Protein AF-A0A2N1RPB7-F1 (afdb_monomer)

Solvent-accessible surface area (backbone atoms only — not comparable to full-atom values): 13454 Å² total; per-residue (Å²): 138,87,81,82,79,82,77,56,62,72,59,54,53,51,52,51,53,54,55,59,60,62,74,71,76,71,83,76,78,75,77,70,66,69,49,63,31,27,25,62,42,71,45,73,45,43,32,39,23,48,82,96,51,74,71,38,74,64,52,70,67,38,73,59,51,62,61,25,34,40,39,26,34,74,86,9,32,40,33,38,35,34,62,90,47,34,38,39,35,37,34,41,53,13,34,35,39,30,62,26,68,31,42,62,50,53,25,33,36,36,45,79,30,29,34,38,38,36,45,35,43,77,52,57,92,82,31,39,42,36,45,32,42,91,52,30,36,41,36,36,64,34,21,31,37,38,41,36,31,56,97,76,33,36,38,42,35,24,76,33,51,47,34,42,36,29,33,60,86,81,62,52,72,44,81,38,44,52,59,24,22,38,39,35,59,100,54,82,45,77,46,68,54,45,63,65,57,51,50,53,48,48,47,57,72,49,49,80,86,62,79,69,58,91,75,55,50,71,67,56,39,53,61,71,39,50,66,31,53,55,49,44,53,57,44,50,56,50,46,56,63,52,72,77,51,53,78,72,69,59,70,112

Nearest PDB structures (foldseek):
  6ovm-assembly1_R  TM=8.908E-01  e=4.625E-07  Pseudomonas capeferrum
  4m0n-assembly1_A  TM=8.481E-01  e=3.921E-07  Parabacteroides distasonis ATCC 8503
  4m0h-assembly2_B  TM=6.251E-01  e=8.950E-07  Parabacteroides distasonis ATCC 8503
  5ix9-assembly1_A  TM=8.708E-01  e=3.250E-03  Marinomonas primoryensis
  4bxq-assembly1_A  TM=1.617E-01  e=1.049E+00  Danio rerio

Sequence (252 aa):
MRLKMKFNMKKVYAVMMLMMLVSVLSVSCGKGKSASAFISFYSGTATIQTANAQPRPVAVQDMVKDGDVIETGDKSSVIVQVGDELLVRFEANTKVVVTSITDIAKREINLEKGKVLSSVAKLKKGSEYSVKTPTAVASVRGTEFLTDFDNGKTIVAVGKGSVSVVKTETKEEKLVDLGNSVVVTEKIEMRGINQVETLELKKLEKTPVIKDLEKMTPEDLKKNYEETIKTDEEINDEIEKLSGMTYEEMKA

Structure (mmCIF, N/CA/C/O backbone):
data_AF-A0A2N1RPB7-F1
#
_entry.id   AF-A0A2N1RPB7-F1
#
loop_
_atom_site.group_PDB
_atom_site.id
_atom_site.type_symbol
_atom_site.label_atom_id
_atom_site.label_alt_id
_atom_site.label_comp_id
_atom_site.label_asym_id
_atom_site.label_entity_id
_atom_site.label_seq_id
_atom_site.pdbx_PDB_ins_code
_atom_site.Cartn_x
_atom_site.Cartn_y
_atom_site.Cartn_z
_atom_site.occupancy
_atom_site.B_iso_or_equiv
_atom_site.auth_seq_id
_atom_site.auth_comp_id
_atom_site.auth_asym_id
_atom_site.auth_atom_id
_atom_site.pdbx_PDB_model_num
ATOM 1 N N . MET A 1 1 ? -38.312 -43.053 -57.680 1.00 47.94 1 MET A N 1
ATOM 2 C CA . MET A 1 1 ? -37.068 -42.738 -58.418 1.00 47.94 1 MET A CA 1
ATOM 3 C C . MET A 1 1 ? -35.937 -42.567 -57.399 1.00 47.94 1 MET A C 1
ATOM 5 O O . MET A 1 1 ? -35.894 -41.556 -56.717 1.00 47.94 1 MET A O 1
ATOM 9 N N . ARG A 1 2 ? -35.118 -43.608 -57.163 1.00 40.75 2 ARG A N 1
ATOM 10 C CA . ARG A 1 2 ? -34.043 -43.594 -56.144 1.00 40.75 2 ARG A CA 1
ATOM 11 C C . ARG A 1 2 ? -32.801 -42.897 -56.716 1.00 40.75 2 ARG A C 1
ATOM 13 O O . ARG A 1 2 ? -32.176 -43.432 -57.628 1.00 40.75 2 ARG A O 1
ATOM 20 N N . LEU A 1 3 ? -32.453 -41.721 -56.193 1.00 43.31 3 LEU A N 1
ATOM 21 C CA . LEU A 1 3 ? -31.282 -40.947 -56.614 1.00 43.31 3 LEU A CA 1
ATOM 22 C C . LEU A 1 3 ? -30.008 -41.569 -56.006 1.00 43.31 3 LEU A C 1
ATOM 24 O O . LEU A 1 3 ? -29.777 -41.483 -54.802 1.00 43.31 3 LEU A O 1
ATOM 28 N N . LYS A 1 4 ? -29.185 -42.242 -56.821 1.00 47.41 4 LYS A N 1
ATOM 29 C CA . LYS A 1 4 ? -27.866 -42.744 -56.395 1.00 47.41 4 LYS A CA 1
ATOM 30 C C . LYS A 1 4 ? -26.870 -41.583 -56.360 1.00 47.41 4 LYS A C 1
ATOM 32 O O . LYS A 1 4 ? -26.295 -41.222 -57.384 1.00 47.41 4 LYS A O 1
ATOM 37 N N . MET A 1 5 ? -26.648 -41.020 -55.179 1.00 55.84 5 MET A N 1
ATOM 38 C CA . MET A 1 5 ? -25.613 -40.015 -54.946 1.00 55.84 5 MET A CA 1
ATOM 39 C C . MET A 1 5 ? -24.241 -40.707 -54.892 1.00 55.84 5 MET A C 1
ATOM 41 O O . MET A 1 5 ? -23.913 -41.397 -53.929 1.00 55.84 5 MET A O 1
ATOM 45 N N . LYS A 1 6 ? -23.446 -40.590 -55.964 1.00 55.81 6 LYS A N 1
ATOM 46 C CA . LYS A 1 6 ? -22.069 -41.111 -56.014 1.00 55.81 6 LYS A CA 1
ATOM 47 C C . LYS A 1 6 ? -21.152 -40.189 -55.204 1.00 55.81 6 LYS A C 1
ATOM 49 O O . LYS A 1 6 ? -20.623 -39.215 -55.734 1.00 55.81 6 LYS A O 1
ATOM 54 N N . PHE A 1 7 ? -20.963 -40.493 -53.923 1.00 56.88 7 PHE A N 1
ATOM 55 C CA . PHE A 1 7 ? -19.966 -39.812 -53.101 1.00 56.88 7 PHE A CA 1
ATOM 56 C C . PHE A 1 7 ? -18.559 -40.225 -53.529 1.00 56.88 7 PHE A C 1
ATOM 58 O O . PHE A 1 7 ? -18.163 -41.384 -53.429 1.00 56.88 7 PHE A O 1
ATOM 65 N N . ASN A 1 8 ? -17.789 -39.259 -54.022 1.00 72.38 8 ASN A N 1
ATOM 66 C CA . ASN A 1 8 ? -16.389 -39.466 -54.348 1.00 72.38 8 ASN A CA 1
ATOM 67 C C . ASN A 1 8 ? -15.574 -39.346 -53.052 1.00 72.38 8 ASN A C 1
ATOM 69 O O . ASN A 1 8 ? -15.295 -38.234 -52.605 1.00 72.38 8 ASN A O 1
ATOM 73 N N . MET A 1 9 ? -15.231 -40.485 -52.439 1.00 71.06 9 MET A N 1
ATOM 74 C CA . MET A 1 9 ? -14.530 -40.573 -51.146 1.00 71.06 9 MET A CA 1
ATOM 75 C C . MET A 1 9 ? -13.317 -39.638 -51.051 1.00 71.06 9 MET A C 1
ATOM 77 O O . MET A 1 9 ? -13.127 -39.001 -50.024 1.00 71.06 9 MET A O 1
ATOM 81 N N . LYS A 1 10 ? -12.553 -39.454 -52.137 1.00 68.94 10 LYS A N 1
ATOM 82 C CA . LYS A 1 10 ? -11.398 -38.538 -52.163 1.00 68.94 10 LYS A CA 1
ATOM 83 C C . LYS A 1 10 ? -11.780 -37.076 -51.888 1.00 68.94 10 LYS A C 1
ATOM 85 O O . LYS A 1 10 ? -11.030 -36.366 -51.230 1.00 68.94 10 LYS A O 1
ATOM 90 N N . LYS A 1 11 ? -12.959 -36.636 -52.345 1.00 67.31 11 LYS A N 1
ATOM 91 C CA . LYS A 1 11 ? -13.491 -35.291 -52.071 1.00 67.31 11 LYS A CA 1
ATOM 92 C C . LYS A 1 11 ? -14.027 -35.169 -50.642 1.00 67.31 11 LYS A C 1
ATOM 94 O O . LYS A 1 11 ? -13.895 -34.110 -50.050 1.00 67.31 11 LYS A O 1
ATOM 99 N N . VAL A 1 12 ? -14.571 -36.249 -50.076 1.00 73.06 12 VAL A N 1
ATOM 100 C CA . VAL A 1 12 ? -15.032 -36.279 -48.675 1.00 73.06 12 VAL A CA 1
ATOM 101 C C . VAL A 1 12 ? -13.847 -36.175 -47.712 1.00 73.06 12 VAL A C 1
ATOM 103 O O . VAL A 1 12 ? -13.885 -35.357 -46.799 1.00 73.06 12 VAL A O 1
ATOM 106 N N . TYR A 1 13 ? -12.761 -36.912 -47.970 1.00 72.75 13 TYR A N 1
ATOM 107 C CA . TYR A 1 13 ? -11.529 -36.811 -47.180 1.00 72.75 13 TYR A CA 1
ATOM 108 C C . TYR A 1 13 ? -10.850 -35.444 -47.319 1.00 72.75 13 TYR A C 1
ATOM 110 O O . TYR A 1 13 ? -10.372 -34.909 -46.324 1.00 72.75 13 TYR A O 1
ATOM 118 N N . ALA A 1 14 ? -10.863 -34.840 -48.512 1.00 73.88 14 ALA A N 1
ATOM 119 C CA . ALA A 1 14 ? -10.333 -33.491 -48.712 1.00 73.88 14 ALA A CA 1
ATOM 120 C C . ALA A 1 14 ? -11.135 -32.425 -47.938 1.00 73.88 14 ALA A C 1
ATOM 122 O O . ALA A 1 14 ? -10.544 -31.535 -47.334 1.00 73.88 14 ALA A O 1
ATOM 123 N N . VAL A 1 15 ? -12.469 -32.537 -47.902 1.00 72.06 15 VAL A N 1
ATOM 124 C CA . VAL A 1 15 ? -13.337 -31.619 -47.142 1.00 72.06 15 VAL A CA 1
ATOM 125 C C . VAL A 1 15 ? -13.195 -31.833 -45.630 1.00 72.06 15 VAL A C 1
ATOM 127 O O . VAL A 1 15 ? -13.137 -30.855 -44.888 1.00 72.06 15 VAL A O 1
ATOM 130 N N . MET A 1 16 ? -13.060 -33.081 -45.164 1.00 68.19 16 MET A N 1
ATOM 131 C CA . MET A 1 16 ? -12.798 -33.376 -43.748 1.00 68.19 16 MET A CA 1
ATOM 132 C C . MET A 1 16 ? -11.414 -32.894 -43.288 1.00 68.19 16 MET A C 1
ATOM 134 O O . MET A 1 16 ? -11.322 -32.300 -42.218 1.00 68.19 16 MET A O 1
ATOM 138 N N . MET A 1 17 ? -10.354 -33.062 -44.093 1.00 66.12 17 MET A N 1
ATOM 139 C CA . MET A 1 17 ? -9.027 -32.504 -43.777 1.00 66.12 17 MET A CA 1
ATOM 140 C C . MET A 1 17 ? -9.043 -30.973 -43.725 1.00 66.12 17 MET A C 1
ATOM 142 O O . MET A 1 17 ? -8.405 -30.386 -42.853 1.00 66.12 17 MET A O 1
ATOM 146 N N . LEU A 1 18 ? -9.791 -30.322 -44.622 1.00 65.06 18 LEU A N 1
ATOM 147 C CA . LEU A 1 18 ? -9.897 -28.865 -44.650 1.00 65.06 18 LEU A CA 1
ATOM 148 C C . LEU A 1 18 ? -10.672 -28.321 -43.435 1.00 65.06 18 LEU A C 1
ATOM 150 O O . LEU A 1 18 ? -10.269 -27.311 -42.870 1.00 65.06 18 LEU A O 1
ATOM 154 N N . MET A 1 19 ? -11.726 -29.008 -42.977 1.00 62.25 19 MET A N 1
ATOM 155 C CA . MET A 1 19 ? -12.436 -28.648 -41.738 1.00 62.25 19 MET A CA 1
ATOM 156 C C . MET A 1 19 ? -11.587 -28.871 -40.478 1.00 62.25 19 MET A C 1
ATOM 158 O O . MET A 1 19 ? -11.658 -28.065 -39.554 1.00 62.25 19 MET A O 1
ATOM 162 N N . MET A 1 20 ? -10.753 -29.915 -40.450 1.00 60.44 20 MET A N 1
ATOM 163 C CA . MET A 1 20 ? -9.888 -30.225 -39.305 1.00 60.44 20 MET A CA 1
ATOM 164 C C . MET A 1 20 ? -8.703 -29.251 -39.176 1.00 60.44 20 MET A C 1
ATOM 166 O O . MET A 1 20 ? -8.261 -28.977 -38.063 1.00 60.44 20 MET A O 1
ATOM 170 N N . LEU A 1 21 ? -8.228 -28.668 -40.286 1.00 57.09 21 LEU A N 1
ATOM 171 C CA . LEU A 1 21 ? -7.214 -27.602 -40.263 1.00 57.09 21 LEU A CA 1
ATOM 172 C C . LEU A 1 21 ? -7.761 -26.258 -39.749 1.00 57.09 21 LEU A C 1
ATOM 174 O O . LEU A 1 21 ? -7.017 -25.486 -39.148 1.00 57.09 21 LEU A O 1
ATOM 178 N N . VAL A 1 22 ? -9.051 -25.974 -39.953 1.00 56.47 22 VAL A N 1
ATOM 179 C CA . VAL A 1 22 ? -9.672 -24.697 -39.551 1.00 56.47 22 VAL A CA 1
ATOM 180 C C . VAL A 1 22 ? -9.954 -24.644 -38.042 1.00 56.47 22 VAL A C 1
ATOM 182 O O . VAL A 1 22 ? -9.902 -23.570 -37.447 1.00 56.47 22 VAL A O 1
ATOM 185 N N . SER A 1 23 ? -10.154 -25.789 -37.381 1.00 52.34 23 SER A N 1
ATOM 186 C CA . SER A 1 23 ? -10.398 -25.859 -35.930 1.00 52.34 23 SER A CA 1
ATOM 187 C C . SER A 1 23 ? -9.164 -25.635 -35.039 1.00 52.34 23 SER A C 1
ATOM 189 O O . SER A 1 23 ? -9.316 -25.511 -33.827 1.00 52.34 23 SER A O 1
ATOM 191 N N . VAL A 1 24 ? -7.949 -25.561 -35.599 1.00 56.75 24 VAL A N 1
ATOM 192 C CA . VAL A 1 24 ? -6.697 -25.412 -34.818 1.00 56.75 24 VAL A CA 1
ATOM 193 C C . VAL A 1 24 ? -6.280 -23.936 -34.645 1.00 56.75 24 VAL A C 1
ATOM 195 O O . VAL A 1 24 ? -5.340 -23.630 -33.920 1.00 56.75 24 VAL A O 1
ATOM 198 N N . LEU A 1 25 ? -6.994 -22.985 -35.258 1.00 53.06 25 LEU A N 1
ATOM 199 C CA . LEU A 1 25 ? -6.560 -21.584 -35.374 1.00 53.06 25 LEU A CA 1
ATOM 200 C C . LEU A 1 25 ? -7.220 -20.589 -34.403 1.00 53.06 25 LEU A C 1
ATOM 202 O O . LEU A 1 25 ? -7.193 -19.386 -34.654 1.00 53.06 25 LEU A O 1
ATOM 206 N N . SER A 1 26 ? -7.820 -21.017 -33.288 1.00 50.72 26 SER A N 1
ATOM 207 C CA . SER A 1 26 ? -8.491 -20.054 -32.388 1.00 50.72 26 SER A CA 1
ATOM 208 C C . SER A 1 26 ? -8.309 -20.295 -30.894 1.00 50.72 26 SER A C 1
ATOM 210 O O . SER A 1 26 ? -9.171 -19.927 -30.103 1.00 50.72 26 SER A O 1
ATOM 212 N N . VAL A 1 27 ? -7.142 -20.789 -30.471 1.00 53.91 27 VAL A N 1
ATOM 213 C CA . VAL A 1 27 ? -6.665 -20.475 -29.114 1.00 53.91 27 VAL A CA 1
ATOM 214 C C . VAL A 1 27 ? -5.956 -19.126 -29.184 1.00 53.91 27 VAL A C 1
ATOM 216 O O . VAL A 1 27 ? -4.731 -19.027 -29.208 1.00 53.91 27 VAL A O 1
ATOM 219 N N . SER A 1 28 ? -6.753 -18.059 -29.271 1.00 44.03 28 SER A N 1
ATOM 220 C CA . SER A 1 28 ? -6.269 -16.707 -29.009 1.00 44.03 28 SER A CA 1
ATOM 221 C C . SER A 1 28 ? -6.007 -16.602 -27.510 1.00 44.03 28 SER A C 1
ATOM 223 O O . SER A 1 28 ? -6.853 -16.143 -26.746 1.00 44.03 28 SER A O 1
ATOM 225 N N . CYS A 1 29 ? -4.835 -17.073 -27.084 1.00 44.69 29 CYS A N 1
ATOM 226 C CA . CYS A 1 29 ? -4.279 -16.760 -25.778 1.00 44.69 29 CYS A CA 1
ATOM 227 C C . CYS A 1 29 ? -4.009 -15.252 -25.769 1.00 44.69 29 CYS A C 1
ATOM 229 O O . CYS A 1 29 ? -2.980 -14.781 -26.261 1.00 44.69 29 CYS A O 1
ATOM 231 N N . GLY A 1 30 ? -5.000 -14.479 -25.322 1.00 45.72 30 GLY A N 1
ATOM 232 C CA . GLY A 1 30 ? -4.863 -13.047 -25.130 1.00 45.72 30 GLY A CA 1
ATOM 233 C C . GLY A 1 30 ? -3.784 -12.817 -24.086 1.00 45.72 30 GLY A C 1
ATOM 234 O O . GLY A 1 30 ? -4.040 -12.958 -22.897 1.00 45.72 30 GLY A O 1
ATOM 235 N N . LYS A 1 31 ? -2.567 -12.493 -24.532 1.00 48.47 31 LYS A N 1
ATOM 236 C CA . LYS A 1 31 ? -1.525 -11.969 -23.653 1.00 48.47 31 LYS A CA 1
ATOM 237 C C . LYS A 1 31 ? -2.065 -10.666 -23.071 1.00 48.47 31 LYS A C 1
ATOM 239 O O . LYS A 1 31 ? -2.105 -9.652 -23.771 1.00 48.47 31 LYS A O 1
ATOM 244 N N . GLY A 1 32 ? -2.543 -10.715 -21.828 1.00 54.50 32 GLY A N 1
ATOM 245 C CA . GLY A 1 32 ? -2.818 -9.516 -21.048 1.00 54.50 32 GLY A CA 1
ATOM 246 C C . GLY A 1 32 ? -1.583 -8.624 -21.105 1.00 54.50 32 GLY A C 1
ATOM 247 O O . GLY A 1 32 ? -0.454 -9.112 -21.038 1.00 54.50 32 GLY A O 1
ATOM 248 N N . LYS A 1 33 ? -1.775 -7.326 -21.339 1.00 60.59 33 LYS A N 1
ATOM 249 C CA . LYS A 1 33 ? -0.657 -6.385 -21.277 1.00 60.59 33 LYS A CA 1
ATOM 250 C C . LYS A 1 33 ? -0.158 -6.389 -19.833 1.00 60.59 33 LYS A C 1
ATOM 252 O O . LYS A 1 33 ? -0.939 -6.072 -18.943 1.00 60.59 33 LYS A O 1
ATOM 257 N N . SER A 1 34 ? 1.099 -6.763 -19.620 1.00 71.94 34 SER A N 1
ATOM 258 C CA . SER A 1 34 ? 1.735 -6.720 -18.304 1.00 71.94 34 SER A CA 1
ATOM 259 C C . SER A 1 34 ? 2.395 -5.363 -18.087 1.00 71.94 34 SER A C 1
ATOM 261 O O . SER A 1 34 ? 3.030 -4.830 -18.999 1.00 71.94 34 SER A O 1
ATOM 263 N N . ALA A 1 35 ? 2.239 -4.807 -16.891 1.00 84.19 35 ALA A N 1
ATOM 264 C CA . ALA A 1 35 ? 2.999 -3.654 -16.427 1.00 84.19 35 ALA A CA 1
ATOM 265 C C . ALA A 1 35 ? 4.206 -4.111 -15.597 1.00 84.19 35 ALA A C 1
ATOM 267 O O . ALA A 1 35 ? 4.168 -5.172 -14.976 1.00 84.19 35 ALA A O 1
ATOM 268 N N . SER A 1 36 ? 5.259 -3.297 -15.570 1.00 90.50 36 SER A N 1
ATOM 269 C CA . SER A 1 36 ? 6.403 -3.503 -14.678 1.00 90.50 36 SER A CA 1
ATOM 270 C C . SER A 1 36 ? 6.160 -2.793 -13.349 1.00 90.50 36 SER A C 1
ATOM 272 O O . SER A 1 36 ? 5.686 -1.655 -13.346 1.00 90.50 36 SER A O 1
ATOM 274 N N . ALA A 1 37 ? 6.501 -3.454 -12.244 1.00 95.56 37 ALA A N 1
ATOM 275 C CA . ALA A 1 37 ? 6.442 -2.906 -10.896 1.00 95.56 37 ALA A CA 1
ATOM 276 C C . ALA A 1 37 ? 7.850 -2.875 -10.291 1.00 95.56 37 ALA A C 1
ATOM 278 O O . ALA A 1 37 ? 8.570 -3.874 -10.364 1.00 95.56 37 ALA A O 1
ATOM 279 N N . PHE A 1 38 ? 8.237 -1.748 -9.700 1.00 96.75 38 PHE A N 1
ATOM 280 C CA . PHE A 1 38 ? 9.557 -1.569 -9.100 1.00 96.75 38 PHE A CA 1
ATOM 281 C C . PHE A 1 38 ? 9.471 -0.860 -7.754 1.00 96.75 38 PHE A C 1
ATOM 283 O O . PHE A 1 38 ? 8.614 0.003 -7.560 1.00 96.75 38 PHE A O 1
ATOM 290 N N . ILE A 1 39 ? 10.406 -1.170 -6.858 1.00 97.69 39 ILE A N 1
ATOM 291 C CA . ILE A 1 39 ? 10.672 -0.350 -5.676 1.00 97.69 39 ILE A CA 1
ATOM 292 C C . ILE A 1 39 ? 11.337 0.945 -6.148 1.00 97.69 39 ILE A C 1
ATOM 294 O O . ILE A 1 39 ? 12.496 0.946 -6.560 1.00 97.69 39 ILE A O 1
ATOM 298 N N . SER A 1 40 ? 10.603 2.052 -6.118 1.00 97.62 40 SER A N 1
ATOM 299 C CA . SER A 1 40 ? 11.109 3.362 -6.532 1.00 97.62 40 SER A CA 1
ATOM 300 C C . SER A 1 40 ? 11.913 4.046 -5.428 1.00 97.62 40 SER A C 1
ATOM 302 O O . SER A 1 40 ? 12.814 4.828 -5.725 1.00 97.62 40 SER A O 1
ATOM 304 N N . PHE A 1 41 ? 11.606 3.740 -4.166 1.00 97.88 41 PHE A N 1
ATOM 305 C CA . PHE A 1 41 ? 12.294 4.259 -2.988 1.00 97.88 41 PHE A CA 1
ATOM 306 C C . PHE A 1 41 ? 12.000 3.402 -1.754 1.00 97.88 41 PHE A C 1
ATOM 308 O O . PHE A 1 41 ? 10.968 2.736 -1.683 1.00 97.88 41 PHE A O 1
ATOM 315 N N . TYR A 1 42 ? 12.889 3.445 -0.764 1.00 97.81 42 TYR A N 1
ATOM 316 C CA . TYR A 1 42 ? 12.612 2.945 0.578 1.00 97.81 42 TYR A CA 1
ATOM 317 C C . TYR A 1 42 ? 13.412 3.733 1.623 1.00 97.81 42 TYR A C 1
ATOM 319 O O . TYR A 1 42 ? 14.455 4.315 1.318 1.00 97.81 42 TYR A O 1
ATOM 327 N N . SER A 1 43 ? 12.934 3.719 2.864 1.00 95.81 43 SER A N 1
ATOM 328 C CA . SER A 1 43 ? 13.611 4.270 4.036 1.00 95.81 43 SER A CA 1
ATOM 329 C C . SER A 1 43 ? 13.599 3.259 5.188 1.00 95.81 43 SER A C 1
ATOM 331 O O . SER A 1 43 ? 12.702 2.419 5.279 1.00 95.81 43 SER A O 1
ATOM 333 N N . GLY A 1 44 ? 14.606 3.320 6.061 1.00 96.50 44 GLY A N 1
ATOM 334 C CA . GLY A 1 44 ? 14.741 2.394 7.186 1.00 96.50 44 GLY A CA 1
ATOM 335 C C . GLY A 1 44 ? 15.102 0.966 6.758 1.00 96.50 44 GLY A C 1
ATOM 336 O O . GLY A 1 44 ? 15.952 0.758 5.889 1.00 96.50 44 GLY A O 1
ATOM 337 N N . THR A 1 45 ? 14.489 -0.025 7.404 1.00 98.06 45 THR A N 1
ATOM 338 C CA . THR A 1 45 ? 14.688 -1.450 7.127 1.00 98.06 45 THR A CA 1
ATOM 339 C C . THR A 1 45 ? 13.476 -2.040 6.416 1.00 98.06 45 THR A C 1
ATOM 341 O O . THR A 1 45 ? 12.332 -1.869 6.834 1.00 98.06 45 THR A O 1
ATOM 344 N N . ALA A 1 46 ? 13.730 -2.764 5.332 1.00 98.56 46 ALA A N 1
ATOM 345 C CA . ALA A 1 46 ? 12.708 -3.541 4.657 1.00 98.56 46 ALA A CA 1
ATOM 346 C C . ALA A 1 46 ? 13.328 -4.750 3.965 1.00 98.56 46 ALA A C 1
ATOM 348 O O . ALA A 1 46 ? 14.493 -4.724 3.554 1.00 98.56 46 ALA A O 1
ATOM 349 N N . THR A 1 47 ? 12.537 -5.806 3.831 1.00 98.69 47 THR A N 1
ATOM 350 C CA . THR A 1 47 ? 12.935 -7.032 3.148 1.00 98.69 47 THR A CA 1
ATOM 351 C C . THR A 1 47 ? 11.948 -7.393 2.056 1.00 98.69 47 THR A C 1
ATOM 353 O O . THR A 1 47 ? 10.762 -7.084 2.146 1.00 98.69 47 THR A O 1
ATOM 356 N N . ILE A 1 48 ? 12.462 -8.050 1.024 1.00 98.50 48 ILE A N 1
ATOM 357 C CA . ILE A 1 48 ? 11.686 -8.703 -0.017 1.00 98.50 48 ILE A CA 1
ATOM 358 C C . ILE A 1 48 ? 12.050 -10.184 -0.037 1.00 98.50 48 ILE A C 1
ATOM 360 O O . ILE A 1 48 ? 13.227 -10.563 -0.029 1.00 98.50 48 ILE A O 1
ATOM 364 N N . GLN A 1 49 ? 11.028 -11.027 -0.063 1.00 98.06 49 GLN A N 1
ATOM 365 C CA . GLN A 1 49 ? 11.145 -12.462 -0.229 1.00 98.06 49 GLN A CA 1
ATOM 366 C C . GLN A 1 49 ? 10.460 -12.859 -1.531 1.00 98.06 4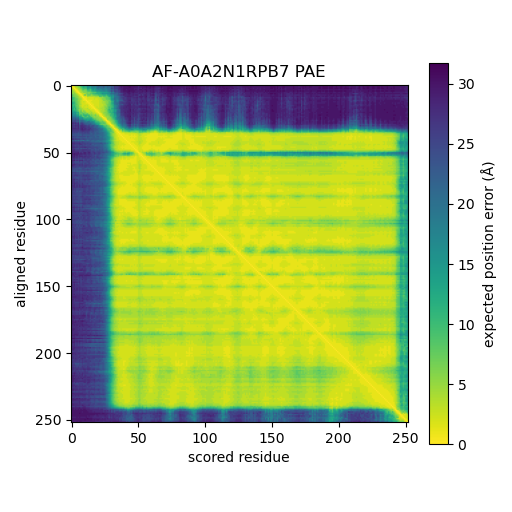9 GLN A C 1
ATOM 368 O O . GLN A 1 49 ? 9.245 -12.737 -1.665 1.00 98.06 49 GLN A O 1
ATOM 373 N N . THR A 1 50 ? 11.246 -13.356 -2.481 1.00 93.88 50 THR A N 1
ATOM 374 C CA . THR A 1 50 ? 10.719 -13.907 -3.731 1.00 93.88 50 THR A CA 1
ATOM 375 C C . THR A 1 50 ? 10.354 -15.380 -3.562 1.00 93.88 50 THR A C 1
ATOM 377 O O . THR A 1 50 ? 10.804 -16.050 -2.625 1.00 93.88 50 THR A O 1
ATOM 380 N N . ALA A 1 51 ? 9.543 -15.911 -4.480 1.00 83.38 51 ALA A N 1
ATOM 381 C CA . ALA A 1 51 ? 9.108 -17.304 -4.439 1.00 83.38 51 ALA A CA 1
ATOM 382 C C . ALA A 1 51 ? 10.294 -18.280 -4.278 1.00 83.38 51 ALA A C 1
ATOM 384 O O . ALA A 1 51 ? 11.169 -18.371 -5.140 1.00 83.38 51 ALA A O 1
ATOM 385 N N . ASN A 1 52 ? 10.281 -19.051 -3.185 1.00 79.12 52 ASN A N 1
ATOM 386 C CA . ASN A 1 52 ? 11.301 -20.043 -2.807 1.00 79.12 52 ASN A CA 1
ATOM 387 C C . ASN A 1 52 ? 12.693 -19.483 -2.451 1.00 79.12 52 ASN A C 1
ATOM 389 O O . ASN A 1 52 ? 13.655 -20.251 -2.389 1.00 79.12 52 ASN A O 1
ATOM 393 N N . ALA A 1 53 ? 12.819 -18.181 -2.192 1.00 91.44 53 ALA A N 1
ATOM 394 C CA . ALA A 1 53 ? 14.047 -17.575 -1.685 1.00 91.44 53 ALA A CA 1
ATOM 395 C C . ALA A 1 53 ? 13.943 -17.244 -0.188 1.00 91.44 53 ALA A C 1
ATOM 397 O O . ALA A 1 53 ? 12.853 -17.153 0.380 1.00 91.44 53 ALA A O 1
ATOM 398 N N . GLN A 1 54 ? 15.102 -17.056 0.447 1.00 94.81 54 GLN A N 1
ATOM 399 C CA . GLN A 1 54 ? 15.173 -16.434 1.768 1.00 94.81 54 GLN A CA 1
ATOM 400 C C . GLN A 1 54 ? 14.925 -14.921 1.645 1.00 94.81 54 GLN A C 1
ATOM 402 O O . GLN A 1 54 ? 15.338 -14.336 0.637 1.00 94.81 54 GLN A O 1
ATOM 407 N N . PRO A 1 55 ? 14.291 -14.278 2.644 1.00 97.25 55 PRO A N 1
ATOM 408 C CA . PRO A 1 55 ? 14.156 -12.827 2.675 1.00 97.25 55 PRO A CA 1
ATOM 409 C C . PRO A 1 55 ? 15.521 -12.140 2.586 1.00 97.25 55 PRO A C 1
ATOM 411 O O . PRO A 1 55 ? 16.486 -12.554 3.234 1.00 97.25 55 PRO A O 1
ATOM 414 N N . ARG A 1 56 ? 15.598 -11.067 1.799 1.00 97.94 56 ARG A N 1
ATOM 415 C CA . ARG A 1 56 ? 16.783 -10.204 1.697 1.00 97.94 56 ARG A CA 1
ATOM 416 C C . ARG A 1 56 ? 16.385 -8.737 1.829 1.00 97.94 56 ARG A C 1
ATOM 418 O O . ARG A 1 56 ? 15.232 -8.418 1.542 1.00 97.94 56 ARG A O 1
ATOM 425 N N . PRO A 1 57 ? 17.307 -7.833 2.197 1.00 98.44 57 PRO A N 1
ATOM 426 C CA . PRO A 1 57 ? 17.040 -6.404 2.133 1.00 98.44 57 PRO A CA 1
ATOM 427 C C . PRO A 1 57 ? 16.560 -5.978 0.741 1.00 98.44 57 PRO A C 1
ATOM 429 O O . PRO A 1 57 ? 17.035 -6.505 -0.275 1.00 98.44 57 PRO A O 1
ATOM 432 N N . VAL A 1 58 ? 15.616 -5.040 0.711 1.00 97.88 58 VAL A N 1
ATOM 433 C CA . VAL A 1 58 ? 15.188 -4.387 -0.530 1.00 97.88 58 VAL A CA 1
ATOM 434 C C . VAL A 1 58 ? 16.299 -3.498 -1.084 1.00 97.88 58 VAL A C 1
ATOM 436 O O . VAL A 1 58 ? 17.135 -2.979 -0.342 1.00 97.88 58 VAL A O 1
ATOM 439 N N . ALA A 1 59 ? 16.276 -3.293 -2.392 1.00 96.56 59 ALA A N 1
ATOM 440 C CA . ALA A 1 59 ? 17.069 -2.299 -3.090 1.00 96.56 59 ALA A CA 1
ATOM 441 C C . ALA A 1 59 ? 16.161 -1.433 -3.968 1.00 96.56 59 ALA A C 1
ATOM 443 O O . ALA A 1 59 ? 15.124 -1.876 -4.465 1.00 96.56 59 ALA A O 1
ATOM 444 N N . VAL A 1 60 ? 16.567 -0.185 -4.188 1.00 96.19 60 VAL A N 1
ATOM 445 C CA . VAL A 1 60 ? 15.930 0.669 -5.195 1.00 96.19 60 VAL A CA 1
ATOM 446 C C . VAL A 1 60 ? 16.067 -0.004 -6.569 1.00 96.19 60 VAL A C 1
ATOM 448 O O . VAL A 1 60 ? 17.103 -0.593 -6.867 1.00 96.19 60 VAL A O 1
ATOM 451 N N . GLN A 1 61 ? 15.010 0.068 -7.379 1.00 94.81 61 GLN A N 1
ATOM 452 C CA . GLN A 1 61 ? 14.820 -0.647 -8.650 1.00 94.81 61 GLN A CA 1
ATOM 453 C C . GLN A 1 61 ? 14.668 -2.170 -8.552 1.00 94.81 61 GLN A C 1
ATOM 455 O O . GLN A 1 61 ? 14.615 -2.838 -9.588 1.00 94.81 61 GLN A O 1
ATOM 460 N N . ASP A 1 62 ? 14.513 -2.737 -7.352 1.00 95.88 62 ASP A N 1
ATOM 461 C CA . ASP A 1 62 ? 14.055 -4.121 -7.244 1.00 95.88 62 ASP A CA 1
ATOM 462 C C . ASP A 1 62 ? 12.727 -4.289 -7.985 1.00 95.88 62 ASP A C 1
ATOM 464 O O . ASP A 1 62 ? 11.771 -3.541 -7.767 1.00 95.88 62 ASP A O 1
ATOM 468 N N . MET A 1 63 ? 12.670 -5.283 -8.870 1.00 95.62 63 MET A N 1
ATOM 469 C CA . MET A 1 63 ? 11.437 -5.652 -9.552 1.00 95.62 63 MET A CA 1
ATOM 470 C C . MET A 1 63 ? 10.530 -6.399 -8.581 1.00 95.62 63 MET A C 1
ATOM 472 O O . MET A 1 63 ? 10.942 -7.406 -8.009 1.00 95.62 63 MET A O 1
ATOM 476 N N . VAL A 1 64 ? 9.289 -5.936 -8.469 1.00 96.56 64 VAL A N 1
ATOM 477 C CA . VAL A 1 64 ? 8.251 -6.557 -7.648 1.00 96.56 64 VAL A CA 1
ATOM 478 C C . VAL A 1 64 ? 7.380 -7.437 -8.536 1.00 96.56 64 VAL A C 1
ATOM 480 O O . VAL A 1 64 ? 6.916 -7.007 -9.596 1.00 96.56 64 VAL A O 1
ATOM 483 N N . LYS A 1 65 ? 7.171 -8.684 -8.124 1.00 95.31 65 LYS A N 1
ATOM 484 C CA . LYS A 1 65 ? 6.431 -9.693 -8.880 1.00 95.31 65 LYS A CA 1
ATOM 485 C C . LYS A 1 65 ? 5.317 -10.305 -8.048 1.00 95.31 65 LYS A C 1
ATOM 487 O O . LYS A 1 65 ? 5.320 -10.276 -6.821 1.00 95.31 65 LYS A O 1
ATOM 492 N N . ASP A 1 66 ? 4.370 -10.898 -8.759 1.00 95.25 66 ASP A N 1
ATOM 493 C CA . ASP A 1 66 ? 3.323 -11.721 -8.173 1.00 95.25 66 ASP A CA 1
ATOM 494 C C . ASP A 1 66 ? 3.966 -12.863 -7.354 1.00 95.25 66 ASP A C 1
ATOM 496 O O . ASP A 1 66 ? 4.846 -13.579 -7.839 1.00 95.25 66 ASP A O 1
ATOM 500 N N . GLY A 1 67 ? 3.529 -13.019 -6.106 1.00 95.31 67 GLY A N 1
ATOM 501 C CA . GLY A 1 67 ? 4.054 -13.961 -5.120 1.00 95.31 67 GLY A CA 1
ATOM 502 C C . GLY A 1 67 ? 5.125 -13.397 -4.181 1.00 95.31 67 GLY A C 1
ATOM 503 O O . GLY A 1 67 ? 5.460 -14.078 -3.212 1.00 95.31 67 GLY A O 1
ATOM 504 N N . ASP A 1 68 ? 5.647 -12.191 -4.424 1.00 97.50 68 ASP A N 1
ATOM 505 C CA . ASP A 1 68 ? 6.638 -11.586 -3.532 1.00 97.50 68 ASP A CA 1
ATOM 506 C C . ASP A 1 68 ? 6.002 -11.157 -2.201 1.00 97.50 68 ASP A C 1
ATOM 508 O O . ASP A 1 68 ? 4.867 -10.669 -2.150 1.00 97.50 68 ASP A O 1
ATOM 512 N N . VAL A 1 69 ? 6.760 -11.308 -1.117 1.00 98.44 69 VAL A N 1
ATOM 513 C CA . VAL A 1 69 ? 6.403 -10.805 0.214 1.00 98.44 69 VAL A CA 1
ATOM 514 C C . VAL A 1 69 ? 7.329 -9.652 0.558 1.00 98.44 69 VAL A C 1
ATOM 516 O O . VAL A 1 69 ? 8.548 -9.800 0.477 1.00 98.44 69 VAL A O 1
ATOM 519 N N . ILE A 1 70 ? 6.760 -8.509 0.933 1.00 98.69 70 ILE A N 1
ATOM 520 C CA . ILE A 1 70 ? 7.516 -7.324 1.344 1.00 98.69 70 ILE A CA 1
ATOM 521 C C . ILE A 1 70 ? 7.153 -6.991 2.788 1.00 98.69 70 ILE A C 1
ATOM 523 O O . ILE A 1 70 ? 5.974 -6.880 3.132 1.00 98.69 70 ILE A O 1
ATOM 527 N N . GLU A 1 71 ? 8.179 -6.839 3.622 1.00 98.75 71 GLU A N 1
ATOM 528 C CA . GLU A 1 71 ? 8.054 -6.510 5.042 1.00 98.75 71 GLU A CA 1
ATOM 529 C C . GLU A 1 71 ? 8.873 -5.263 5.379 1.00 98.75 71 GLU A C 1
ATOM 531 O O . GLU A 1 71 ? 10.047 -5.179 5.011 1.00 98.75 71 GLU A O 1
ATOM 536 N N . THR A 1 72 ? 8.275 -4.309 6.090 1.00 98.75 72 THR A N 1
ATOM 537 C CA . THR A 1 72 ? 8.924 -3.086 6.587 1.00 98.75 72 THR A CA 1
ATOM 538 C C . THR A 1 72 ? 9.074 -3.132 8.107 1.00 98.75 72 THR A C 1
ATOM 540 O O . THR A 1 72 ? 8.187 -3.602 8.824 1.00 98.75 72 THR A O 1
ATOM 543 N N . GLY A 1 73 ? 10.203 -2.637 8.613 1.00 97.94 73 GLY A N 1
ATOM 544 C CA . GLY A 1 73 ? 10.460 -2.524 10.048 1.00 97.94 73 GLY A CA 1
ATOM 545 C C . GLY A 1 73 ? 9.866 -1.264 10.681 1.00 97.94 73 GLY A C 1
ATOM 546 O O . GLY A 1 73 ? 9.053 -0.547 10.088 1.00 97.94 73 GLY A O 1
ATOM 547 N N . ASP A 1 74 ? 10.322 -0.967 11.896 1.00 93.31 74 ASP A N 1
ATOM 548 C CA . ASP A 1 74 ? 10.004 0.279 12.596 1.00 93.31 74 ASP A CA 1
ATOM 549 C C . ASP A 1 74 ? 10.572 1.496 11.863 1.00 93.31 74 ASP A C 1
ATOM 551 O O . ASP A 1 74 ? 11.663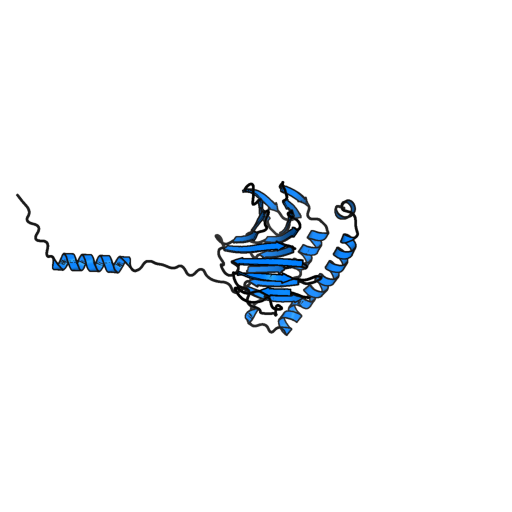 1.429 11.292 1.00 93.31 74 ASP A O 1
ATOM 555 N N . LYS A 1 75 ? 9.836 2.618 11.888 1.00 91.56 75 LYS A N 1
ATOM 556 C CA . LYS A 1 75 ? 10.227 3.891 11.243 1.00 91.56 75 LYS A CA 1
ATOM 557 C C . LYS A 1 75 ? 10.762 3.692 9.811 1.00 91.56 75 LYS A C 1
ATOM 559 O O . LYS A 1 75 ? 11.752 4.300 9.415 1.00 91.56 75 LYS A O 1
ATOM 564 N N . SER A 1 76 ? 10.137 2.780 9.068 1.00 96.62 76 SER A N 1
ATOM 565 C CA . SER A 1 76 ? 10.569 2.348 7.738 1.00 96.62 76 SER A CA 1
ATOM 566 C C . SER A 1 76 ? 9.424 2.466 6.739 1.00 96.62 76 SER A C 1
ATOM 568 O O . SER A 1 76 ? 8.260 2.345 7.113 1.00 96.62 76 SER A O 1
ATOM 570 N N . SER A 1 77 ? 9.742 2.668 5.465 1.00 97.81 77 SER A N 1
ATOM 571 C CA . SER A 1 77 ? 8.748 2.697 4.390 1.00 97.81 77 SER A CA 1
ATOM 572 C C . SER A 1 77 ? 9.313 2.143 3.087 1.00 97.81 77 SER A C 1
ATOM 574 O O . SER A 1 77 ? 10.512 2.236 2.829 1.00 97.81 77 SER A O 1
ATOM 576 N N . VAL A 1 78 ? 8.452 1.565 2.251 1.00 98.69 78 VAL A N 1
ATOM 577 C CA . VAL A 1 78 ? 8.782 1.119 0.887 1.00 98.69 78 VAL A CA 1
ATOM 578 C C . VAL A 1 78 ? 7.761 1.702 -0.075 1.00 98.69 78 VAL A C 1
ATOM 580 O O . VAL A 1 78 ? 6.562 1.641 0.180 1.00 98.69 78 VAL A O 1
ATOM 583 N N . ILE A 1 79 ? 8.229 2.238 -1.197 1.00 98.56 79 ILE A N 1
ATOM 584 C CA . ILE A 1 79 ? 7.392 2.798 -2.255 1.00 98.56 79 ILE A CA 1
ATOM 585 C C . ILE A 1 79 ? 7.547 1.919 -3.492 1.00 98.56 79 ILE A C 1
ATOM 587 O O . ILE A 1 79 ? 8.639 1.789 -4.046 1.00 98.56 79 ILE A O 1
ATOM 591 N N . VAL A 1 80 ? 6.446 1.304 -3.912 1.00 98.38 80 VAL A N 1
ATOM 592 C CA . VAL A 1 80 ? 6.345 0.501 -5.130 1.00 98.38 80 VAL A CA 1
ATOM 593 C C . VAL A 1 80 ? 5.564 1.288 -6.170 1.00 98.38 80 VAL A C 1
ATOM 595 O O . VAL A 1 80 ? 4.460 1.763 -5.906 1.00 98.38 80 VAL A O 1
ATOM 598 N N . GLN A 1 81 ? 6.107 1.387 -7.377 1.00 97.88 81 GLN A N 1
ATOM 599 C CA . GLN A 1 81 ? 5.452 2.044 -8.500 1.00 97.88 81 GLN A CA 1
ATOM 600 C C . GLN A 1 81 ? 5.252 1.060 -9.656 1.00 97.88 81 GLN A C 1
ATOM 602 O O . GLN A 1 81 ? 6.156 0.299 -10.005 1.00 97.88 81 GLN A O 1
ATOM 607 N N . VAL A 1 82 ? 4.063 1.090 -10.260 1.00 95.94 82 VAL A N 1
ATOM 608 C CA . VAL A 1 82 ? 3.654 0.238 -11.382 1.00 95.94 82 VAL A CA 1
ATOM 609 C C . VAL A 1 82 ? 3.302 1.114 -12.582 1.00 95.94 82 VAL A C 1
ATOM 611 O O . VAL A 1 82 ? 2.197 1.659 -12.681 1.00 95.94 82 VAL A O 1
ATOM 614 N N . GLY A 1 83 ? 4.258 1.257 -13.503 1.00 91.75 83 GLY A N 1
ATOM 615 C CA . GLY A 1 83 ? 4.173 2.246 -14.583 1.00 91.75 83 GLY A CA 1
ATOM 616 C C . GLY A 1 83 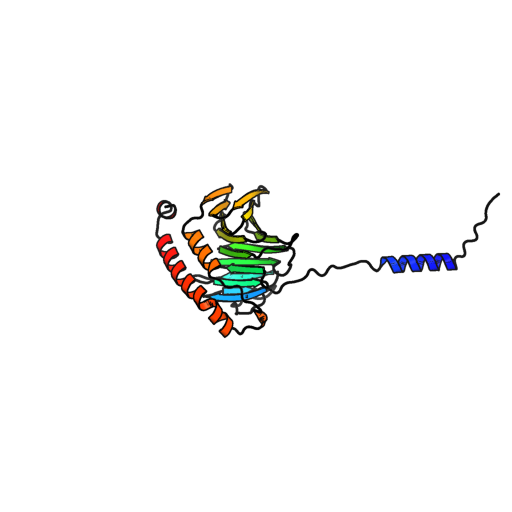? 3.853 3.645 -14.043 1.00 91.75 83 GLY A C 1
ATOM 617 O O . GLY A 1 83 ? 4.353 4.028 -12.991 1.00 91.75 83 GLY A O 1
ATOM 618 N N . ASP A 1 84 ? 2.966 4.370 -14.724 1.00 89.69 84 ASP A N 1
ATOM 619 C CA . ASP A 1 84 ? 2.479 5.688 -14.281 1.00 89.69 84 ASP A CA 1
ATOM 620 C C . ASP A 1 84 ? 1.090 5.606 -13.609 1.00 89.69 84 ASP A C 1
ATOM 622 O O . ASP A 1 84 ? 0.459 6.625 -13.324 1.00 89.69 84 ASP A O 1
ATOM 626 N N . GLU A 1 85 ? 0.554 4.394 -13.428 1.00 92.56 85 GLU A N 1
ATOM 627 C CA . GLU A 1 85 ? -0.862 4.181 -13.099 1.00 92.56 85 GLU A CA 1
ATOM 628 C C . GLU A 1 85 ? -1.120 3.898 -11.620 1.00 92.56 85 GLU A C 1
ATOM 630 O O . GLU A 1 85 ? -2.238 4.112 -11.149 1.00 92.56 85 GLU A O 1
ATOM 635 N N . LEU A 1 86 ? -0.137 3.357 -10.907 1.00 96.38 86 LEU A N 1
ATOM 636 C CA . LEU A 1 86 ? -0.307 2.913 -9.530 1.00 96.38 86 LEU A CA 1
ATOM 637 C C . LEU A 1 86 ? 0.978 3.159 -8.744 1.00 96.38 86 LEU A C 1
ATOM 639 O O . LEU A 1 86 ? 2.051 2.698 -9.129 1.00 96.38 86 LEU A O 1
ATOM 643 N N . LEU A 1 87 ? 0.836 3.851 -7.621 1.00 97.88 87 LEU A N 1
ATOM 644 C CA . LEU A 1 87 ? 1.864 4.025 -6.609 1.00 97.88 87 LEU A CA 1
ATOM 645 C C . LEU A 1 87 ? 1.329 3.480 -5.287 1.00 97.88 87 LEU A C 1
ATOM 647 O O . LEU A 1 87 ? 0.225 3.832 -4.870 1.00 97.88 87 LEU A O 1
ATOM 651 N N . VAL A 1 88 ? 2.106 2.620 -4.636 1.00 98.44 88 VAL A N 1
ATOM 652 C CA . VAL A 1 88 ? 1.743 1.960 -3.383 1.00 98.44 88 VAL A CA 1
ATOM 653 C C . VAL A 1 88 ? 2.863 2.166 -2.372 1.00 98.44 88 VAL A C 1
ATOM 655 O O . VAL A 1 88 ? 4.007 1.803 -2.631 1.00 98.44 88 VAL A O 1
ATOM 658 N N . ARG A 1 89 ? 2.539 2.743 -1.217 1.00 98.56 89 ARG A N 1
ATOM 659 C CA . ARG A 1 89 ? 3.454 2.899 -0.084 1.00 98.56 89 ARG A CA 1
ATOM 660 C C . ARG A 1 89 ? 3.111 1.892 0.997 1.00 98.56 89 ARG A C 1
ATOM 662 O O . ARG A 1 89 ? 1.962 1.823 1.427 1.00 98.56 89 ARG A O 1
ATOM 669 N N . PHE A 1 90 ? 4.108 1.145 1.441 1.00 98.69 90 PHE A N 1
ATOM 670 C CA . PHE A 1 90 ? 4.052 0.303 2.627 1.00 98.69 90 PHE A CA 1
ATOM 671 C C . PHE A 1 90 ? 4.717 1.079 3.759 1.00 98.69 90 PHE A C 1
ATOM 673 O O . PHE A 1 90 ? 5.910 1.370 3.682 1.00 98.69 90 PHE A O 1
ATOM 680 N N . GLU A 1 91 ? 3.945 1.462 4.771 1.00 98.38 91 GLU A N 1
ATOM 681 C CA . GLU A 1 91 ? 4.454 2.227 5.916 1.00 98.38 91 GLU A CA 1
ATOM 682 C C . GLU A 1 91 ? 5.077 1.288 6.958 1.00 98.38 91 GLU A C 1
ATOM 684 O O . GLU A 1 91 ? 5.180 0.083 6.726 1.00 98.38 91 GLU A O 1
ATOM 689 N N . ALA A 1 92 ? 5.508 1.812 8.105 1.00 97.06 92 ALA A N 1
ATOM 690 C CA . ALA A 1 92 ? 6.197 1.027 9.129 1.00 97.06 92 ALA A CA 1
ATOM 691 C C . ALA A 1 92 ? 5.376 -0.185 9.605 1.00 97.06 92 ALA A C 1
ATOM 693 O O . ALA A 1 92 ? 4.145 -0.135 9.658 1.00 97.06 92 ALA A O 1
ATOM 694 N N . ASN A 1 93 ? 6.069 -1.256 10.003 1.00 97.75 93 ASN A N 1
ATOM 695 C CA . ASN A 1 93 ? 5.464 -2.481 10.542 1.00 97.75 93 ASN A CA 1
ATOM 696 C C . ASN A 1 93 ? 4.433 -3.144 9.614 1.00 97.75 93 ASN A C 1
ATOM 698 O O . ASN A 1 93 ? 3.429 -3.700 10.074 1.00 97.75 93 ASN A O 1
ATOM 702 N N . THR A 1 94 ? 4.689 -3.091 8.308 1.00 98.75 94 THR A N 1
ATOM 703 C CA . THR A 1 94 ? 3.777 -3.581 7.275 1.00 98.75 94 THR A CA 1
ATOM 704 C C . THR A 1 94 ? 4.280 -4.876 6.666 1.00 98.75 94 THR A C 1
ATOM 706 O O . THR A 1 94 ? 5.453 -4.992 6.323 1.00 98.75 94 THR A O 1
ATOM 709 N N . LYS A 1 95 ? 3.371 -5.836 6.485 1.00 98.75 95 LYS A N 1
ATOM 710 C CA . LYS A 1 95 ? 3.598 -7.075 5.742 1.00 98.75 95 LYS A CA 1
ATOM 711 C C . LYS A 1 95 ? 2.571 -7.207 4.629 1.00 98.75 95 LYS A C 1
ATOM 713 O O . LYS A 1 95 ? 1.366 -7.262 4.889 1.00 98.75 95 LYS A O 1
ATOM 718 N N . VAL A 1 96 ? 3.060 -7.287 3.396 1.00 98.69 96 VAL A N 1
ATOM 719 C CA . VAL A 1 96 ? 2.236 -7.411 2.192 1.00 98.69 96 VAL A CA 1
ATOM 720 C C . VAL A 1 96 ? 2.671 -8.618 1.375 1.00 98.69 96 VAL A C 1
ATOM 722 O O . VAL A 1 96 ? 3.858 -8.822 1.136 1.00 98.69 96 VAL A O 1
ATOM 725 N N . VAL A 1 97 ? 1.687 -9.373 0.891 1.00 98.31 97 VAL A N 1
ATOM 726 C CA . VAL A 1 97 ? 1.856 -10.387 -0.151 1.00 98.31 97 VAL A CA 1
ATOM 727 C C . VAL A 1 97 ? 1.322 -9.825 -1.464 1.00 98.31 97 VAL A C 1
ATOM 729 O O . VAL A 1 97 ? 0.132 -9.518 -1.605 1.00 98.31 97 VAL A O 1
ATOM 732 N N . VAL A 1 98 ? 2.199 -9.697 -2.450 1.00 97.62 98 VAL A N 1
ATOM 733 C CA . VAL A 1 98 ? 1.858 -9.195 -3.779 1.00 97.62 98 VAL A CA 1
ATOM 734 C C . VAL A 1 98 ? 1.124 -10.299 -4.534 1.00 97.62 98 VAL A C 1
ATOM 736 O O . VAL A 1 98 ? 1.736 -11.260 -4.981 1.00 97.62 98 VAL A O 1
ATOM 739 N N . THR A 1 99 ? -0.201 -10.207 -4.657 1.00 96.50 99 THR A N 1
ATOM 740 C CA . THR A 1 99 ? -1.002 -11.305 -5.233 1.00 96.50 99 THR A CA 1
ATOM 741 C C . THR A 1 99 ? -1.057 -11.217 -6.751 1.00 96.50 99 THR A C 1
ATOM 743 O O . THR A 1 99 ? -0.789 -12.200 -7.436 1.00 96.50 99 THR A O 1
ATOM 746 N N . SER A 1 100 ? -1.356 -10.032 -7.282 1.00 95.75 100 SER A N 1
ATOM 747 C CA . SER A 1 100 ? -1.134 -9.714 -8.686 1.00 95.75 100 SER A CA 1
ATOM 748 C C . SER A 1 100 ? -0.878 -8.227 -8.859 1.00 95.75 100 SER A C 1
ATOM 750 O O . SER A 1 100 ? -1.716 -7.408 -8.505 1.00 95.75 100 SER A O 1
ATOM 752 N N . ILE A 1 101 ? 0.274 -7.842 -9.394 1.00 94.06 101 ILE A N 1
ATOM 753 C CA . ILE A 1 101 ? 0.622 -6.422 -9.570 1.00 94.06 101 ILE A CA 1
ATOM 754 C C . ILE A 1 101 ? 0.853 -6.059 -11.034 1.00 94.06 101 ILE A C 1
ATOM 756 O O . ILE A 1 101 ? 0.677 -4.907 -11.443 1.00 94.06 101 ILE A O 1
ATOM 760 N N . THR A 1 102 ? 1.199 -7.058 -11.845 1.00 87.81 102 THR A N 1
ATOM 761 C CA . THR A 1 102 ? 1.551 -6.862 -13.252 1.00 87.81 102 THR A CA 1
ATOM 762 C C . THR A 1 102 ? 0.350 -6.948 -14.197 1.00 87.81 102 THR A C 1
ATOM 764 O O . THR A 1 102 ? 0.421 -6.390 -15.294 1.00 87.81 102 THR A O 1
ATOM 767 N N . ASP A 1 103 ? -0.766 -7.569 -13.793 1.00 92.06 103 ASP A N 1
ATOM 768 C CA . ASP A 1 103 ? -1.991 -7.627 -14.600 1.00 92.06 103 ASP A CA 1
ATOM 769 C C . ASP A 1 103 ? -2.731 -6.279 -14.583 1.00 92.06 103 ASP A C 1
ATOM 771 O O . ASP A 1 103 ? -3.365 -5.890 -13.606 1.00 92.06 103 ASP A O 1
ATOM 775 N N . ILE A 1 104 ? -2.680 -5.555 -15.705 1.00 87.94 104 ILE A N 1
ATOM 776 C CA . ILE A 1 104 ? -3.318 -4.237 -15.864 1.00 87.94 104 ILE A CA 1
ATOM 777 C C . ILE A 1 104 ? -4.853 -4.309 -15.720 1.00 87.94 104 ILE A C 1
ATOM 779 O O . ILE A 1 104 ? -5.494 -3.298 -15.415 1.00 87.94 104 ILE A O 1
ATOM 783 N N . ALA A 1 105 ? -5.477 -5.464 -15.966 1.00 91.25 105 ALA A N 1
ATOM 784 C CA . ALA A 1 105 ? -6.918 -5.631 -15.796 1.00 91.25 105 ALA A CA 1
ATOM 785 C C . ALA A 1 105 ? -7.303 -5.829 -14.325 1.00 91.25 105 ALA A C 1
ATOM 787 O O . ALA A 1 105 ? -8.351 -5.350 -13.896 1.00 91.25 105 ALA A O 1
ATOM 788 N N . LYS A 1 106 ? -6.469 -6.505 -13.536 1.00 93.38 106 LYS A N 1
ATOM 789 C CA . LYS A 1 106 ? -6.780 -6.776 -12.137 1.00 93.38 106 LYS A CA 1
ATOM 790 C C . LYS A 1 106 ? -5.513 -6.812 -11.299 1.00 93.38 106 LYS A C 1
ATOM 792 O O . LYS A 1 106 ? -4.799 -7.808 -11.291 1.00 93.38 106 LYS A O 1
ATOM 797 N N . ARG A 1 107 ? -5.287 -5.739 -10.546 1.00 96.12 107 ARG A N 1
ATOM 798 C CA . ARG A 1 107 ? -4.199 -5.657 -9.571 1.00 96.12 107 ARG A CA 1
ATOM 799 C C . ARG A 1 107 ? -4.753 -5.887 -8.168 1.00 96.12 107 ARG A C 1
ATOM 801 O O . ARG A 1 107 ? -5.772 -5.307 -7.815 1.00 96.12 107 ARG A O 1
ATOM 808 N N . GLU A 1 108 ? -4.088 -6.708 -7.374 1.00 97.88 108 GLU A N 1
ATOM 809 C CA . GLU A 1 108 ? -4.463 -7.056 -6.009 1.00 97.88 108 GLU A CA 1
ATOM 810 C C . GLU A 1 108 ? -3.214 -7.251 -5.140 1.00 97.88 108 GLU A C 1
ATOM 812 O O . GLU A 1 108 ? -2.276 -7.967 -5.507 1.00 97.88 108 GLU A O 1
ATOM 817 N N . ILE A 1 109 ? -3.228 -6.660 -3.950 1.00 98.19 109 ILE A N 1
ATOM 818 C CA . ILE A 1 109 ? -2.264 -6.957 -2.887 1.00 98.19 109 ILE A CA 1
ATOM 819 C C . ILE A 1 109 ? -3.001 -7.435 -1.636 1.00 98.19 109 ILE A C 1
ATOM 821 O O . ILE A 1 109 ? -4.092 -6.954 -1.326 1.00 98.19 109 ILE A O 1
ATOM 825 N N . ASN A 1 110 ? -2.387 -8.359 -0.901 1.00 98.69 110 ASN A N 1
ATOM 826 C CA . ASN A 1 110 ? -2.887 -8.812 0.391 1.00 98.69 110 ASN A CA 1
ATOM 827 C C . ASN A 1 110 ? -2.067 -8.156 1.499 1.00 98.69 110 ASN A C 1
ATOM 829 O O . ASN A 1 110 ? -0.868 -8.394 1.613 1.00 98.69 110 ASN A O 1
ATOM 833 N N . LEU A 1 111 ? -2.720 -7.346 2.318 1.00 98.81 111 LEU A N 1
ATOM 834 C CA . LEU A 1 111 ? -2.167 -6.734 3.513 1.00 98.81 111 LEU A CA 1
ATOM 835 C C . LEU A 1 111 ? -2.417 -7.655 4.711 1.00 98.81 111 LEU A C 1
ATOM 837 O O . LEU A 1 11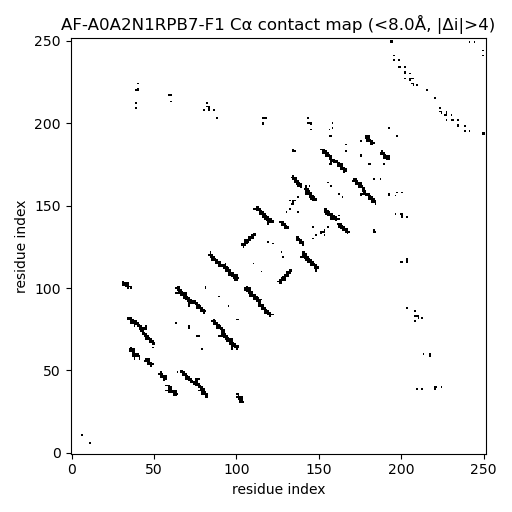1 ? -3.559 -7.836 5.139 1.00 98.81 111 LEU A O 1
ATOM 841 N N . GLU A 1 112 ? -1.349 -8.240 5.246 1.00 98.56 112 GLU A N 1
ATOM 842 C CA . GLU A 1 112 ? -1.424 -9.149 6.396 1.00 98.56 112 GLU A CA 1
ATOM 843 C C . GLU A 1 112 ? -1.309 -8.418 7.734 1.00 98.56 112 GLU A C 1
ATOM 845 O O . GLU A 1 112 ? -1.855 -8.884 8.732 1.00 98.56 112 GLU A O 1
ATOM 850 N N . LYS A 1 113 ? -0.603 -7.283 7.755 1.00 98.44 113 LYS A N 1
ATOM 851 C CA . LYS A 1 113 ? -0.457 -6.392 8.912 1.00 98.44 113 LYS A CA 1
ATOM 852 C C . LYS A 1 113 ? 0.059 -5.029 8.459 1.00 98.44 113 LYS A C 1
ATOM 854 O O . LYS A 1 113 ? 0.853 -4.975 7.523 1.00 98.44 113 LYS A O 1
ATOM 859 N N . GLY A 1 114 ? -0.312 -3.970 9.168 1.00 98.44 114 GLY A N 1
ATOM 860 C CA . GLY A 1 114 ? 0.237 -2.628 9.007 1.00 98.44 114 GLY A CA 1
ATOM 861 C C . GLY A 1 114 ? -0.582 -1.799 8.033 1.00 98.44 114 GLY A C 1
ATOM 862 O O . GLY A 1 114 ? -1.790 -1.991 7.908 1.00 98.44 114 GLY A O 1
ATOM 863 N N . LYS A 1 115 ? 0.070 -0.866 7.342 1.00 98.56 115 LYS A N 1
ATOM 864 C CA . LYS A 1 115 ? -0.603 0.211 6.619 1.00 98.56 115 LYS A CA 1
ATOM 865 C C . LYS A 1 115 ? -0.075 0.358 5.202 1.00 98.56 115 LYS A C 1
ATOM 867 O O . LYS A 1 115 ? 1.128 0.447 4.959 1.00 98.56 115 LYS A O 1
ATOM 872 N N . VAL A 1 116 ? -1.017 0.440 4.270 1.00 98.81 116 VAL A N 1
ATOM 873 C CA . VAL A 1 116 ? -0.760 0.651 2.852 1.00 98.81 116 VAL A CA 1
ATOM 874 C C . VAL A 1 116 ? -1.487 1.894 2.373 1.00 98.81 116 VAL A C 1
ATOM 876 O O . VAL A 1 116 ? -2.701 2.014 2.535 1.00 98.81 116 VAL A O 1
ATOM 879 N N . LEU A 1 117 ? -0.757 2.795 1.727 1.00 98.75 117 LEU A N 1
ATOM 880 C CA . LEU A 1 117 ? -1.318 3.950 1.043 1.00 98.75 117 LEU A CA 1
ATOM 881 C C . LEU A 1 117 ? -1.207 3.724 -0.454 1.00 98.75 117 LEU A C 1
ATOM 883 O O . LEU A 1 117 ? -0.179 3.270 -0.947 1.00 98.75 117 LEU A O 1
ATOM 887 N N . SER A 1 118 ? -2.271 4.001 -1.190 1.00 98.62 118 SER A N 1
ATOM 888 C CA . SER A 1 118 ? -2.327 3.749 -2.626 1.00 98.62 118 SER A CA 1
ATOM 889 C C . SER A 1 118 ? -2.838 4.976 -3.356 1.00 98.62 118 SER A C 1
ATOM 891 O O . SER A 1 118 ? -3.926 5.463 -3.055 1.00 98.62 118 SER A O 1
ATOM 893 N N . SER A 1 119 ? -2.066 5.440 -4.336 1.00 98.19 119 SER A N 1
ATOM 894 C CA . SER A 1 119 ? -2.483 6.433 -5.320 1.00 98.19 119 SER A CA 1
ATOM 895 C C . SER A 1 119 ? -2.684 5.731 -6.654 1.00 98.19 119 SER A C 1
ATOM 897 O O . SER A 1 119 ? -1.749 5.178 -7.238 1.00 98.19 119 SER A O 1
ATOM 899 N N . VAL A 1 120 ? -3.932 5.706 -7.112 1.00 97.19 120 VAL A N 1
ATOM 900 C CA . VAL A 1 120 ? -4.330 5.021 -8.340 1.00 97.19 120 VAL A CA 1
ATOM 901 C C . VAL A 1 120 ? -4.771 6.065 -9.352 1.00 97.19 120 VAL A C 1
ATOM 903 O O . VAL A 1 120 ? -5.688 6.849 -9.096 1.00 97.19 120 VAL A O 1
ATOM 906 N N . ALA A 1 121 ? -4.158 6.064 -10.531 1.00 94.50 121 ALA A N 1
ATOM 907 C CA . ALA A 1 121 ? -4.633 6.846 -11.660 1.00 94.50 121 ALA A CA 1
ATOM 908 C C . ALA A 1 121 ? -6.014 6.348 -12.118 1.00 94.50 121 ALA A C 1
ATOM 910 O O . ALA A 1 121 ? -6.464 5.250 -11.784 1.00 94.50 121 ALA A O 1
ATOM 911 N N . LYS A 1 122 ? -6.713 7.144 -12.931 1.00 92.50 122 LYS A N 1
ATOM 912 C CA . LYS A 1 122 ? -7.984 6.703 -13.521 1.00 92.50 122 LYS A CA 1
ATOM 913 C C . LYS A 1 122 ? -7.749 5.497 -14.432 1.00 92.50 122 LYS A C 1
ATOM 915 O O . LYS A 1 122 ? -7.237 5.637 -15.541 1.00 92.50 122 LYS A O 1
ATOM 920 N N . LEU A 1 123 ? -8.152 4.323 -13.955 1.00 89.69 123 LEU A N 1
ATOM 921 C CA . LEU A 1 123 ? -7.997 3.066 -14.675 1.00 89.69 123 LEU A CA 1
ATOM 922 C C . LEU A 1 123 ? -8.989 2.962 -15.840 1.00 89.69 123 LEU A C 1
ATOM 924 O O . LEU A 1 123 ? -10.079 3.541 -15.830 1.00 89.69 123 LEU A O 1
ATOM 928 N N . LYS A 1 124 ? -8.619 2.182 -16.859 1.00 89.06 124 LYS A N 1
ATOM 929 C CA . LYS A 1 124 ? -9.498 1.898 -18.000 1.00 89.06 124 LYS A CA 1
ATOM 930 C C . LYS A 1 124 ? -10.720 1.097 -17.556 1.00 89.06 124 LYS A C 1
ATOM 932 O O . LYS A 1 124 ? -10.685 0.348 -16.582 1.00 89.06 124 LYS A O 1
ATOM 937 N N . LYS A 1 125 ? -11.814 1.206 -18.314 1.00 87.62 125 LYS A N 1
ATOM 938 C CA . LYS A 1 125 ? -12.991 0.358 -18.096 1.00 87.62 125 LYS A CA 1
ATOM 939 C C . LYS A 1 125 ? -12.577 -1.116 -18.176 1.00 87.62 125 LYS A C 1
ATOM 941 O O . LYS A 1 125 ? -11.927 -1.519 -19.132 1.00 87.62 125 LYS A O 1
ATOM 946 N N . GLY A 1 126 ? -12.977 -1.897 -17.180 1.00 87.50 126 GLY A N 1
ATOM 947 C CA . GLY A 1 126 ? -12.570 -3.296 -17.022 1.00 87.50 126 GLY A CA 1
ATOM 948 C C . GLY A 1 126 ? -11.367 -3.495 -16.097 1.00 87.50 126 GLY A C 1
ATOM 949 O O . GLY A 1 126 ? -11.247 -4.581 -15.555 1.00 87.50 126 GLY A O 1
ATOM 950 N N . SER A 1 127 ? -10.565 -2.455 -15.842 1.00 92.81 127 SER A N 1
ATOM 951 C CA . SER A 1 127 ? -9.442 -2.506 -14.901 1.00 92.81 127 SER A CA 1
ATOM 952 C C . SER A 1 127 ? -9.863 -2.155 -13.473 1.00 92.81 127 SER A C 1
ATOM 954 O O . SER A 1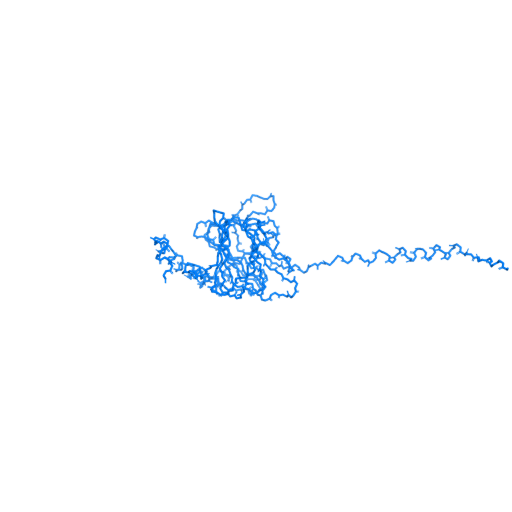 127 ? -10.752 -1.313 -13.287 1.00 92.81 127 SER A O 1
ATOM 956 N N . GLU A 1 128 ? -9.225 -2.773 -12.485 1.00 95.06 128 GLU A N 1
ATOM 957 C CA . GLU A 1 128 ? -9.451 -2.561 -11.051 1.00 95.06 128 GLU A CA 1
ATOM 958 C C . GLU A 1 128 ? -8.151 -2.760 -10.258 1.00 95.06 128 GLU A C 1
ATOM 960 O O . GLU A 1 128 ? -7.283 -3.540 -10.659 1.00 95.06 128 GLU A O 1
ATOM 965 N N . TYR A 1 129 ? -8.033 -2.042 -9.141 1.00 98.06 129 TYR A N 1
ATOM 966 C CA . TYR A 1 129 ? -7.031 -2.291 -8.109 1.00 98.06 129 TYR A CA 1
ATOM 967 C C . TYR A 1 129 ? -7.729 -2.572 -6.778 1.00 98.06 129 TYR A C 1
ATOM 969 O O . TYR A 1 129 ? -8.653 -1.837 -6.413 1.00 98.06 129 TYR A O 1
ATOM 977 N N . SER A 1 130 ? -7.276 -3.599 -6.062 1.00 98.50 130 SER A N 1
ATOM 978 C CA . SER A 1 130 ? -7.776 -3.957 -4.740 1.00 98.50 130 SER A CA 1
ATOM 979 C C . SER A 1 130 ? -6.664 -4.138 -3.703 1.00 98.50 130 SER A C 1
ATOM 981 O O . SER A 1 130 ? -5.576 -4.644 -3.984 1.00 98.50 130 SER A O 1
ATOM 983 N N . VAL A 1 131 ? -6.969 -3.751 -2.465 1.00 98.81 131 VAL A N 1
ATOM 984 C CA . VAL A 1 131 ? -6.207 -4.116 -1.268 1.00 98.81 131 VAL A CA 1
ATOM 985 C C . VAL A 1 131 ? -7.086 -5.028 -0.433 1.00 98.81 131 VAL A C 1
ATOM 987 O O . VAL A 1 131 ? -8.193 -4.657 -0.039 1.00 98.81 131 VAL A O 1
ATOM 990 N N . LYS A 1 132 ? -6.608 -6.237 -0.172 1.00 98.75 132 LYS A N 1
ATOM 991 C CA . LYS A 1 132 ? -7.325 -7.235 0.610 1.00 98.75 132 LYS A CA 1
ATOM 992 C C . LYS A 1 132 ? -6.667 -7.415 1.965 1.00 98.75 132 LYS A C 1
ATOM 994 O O . LYS A 1 132 ? -5.458 -7.569 2.062 1.00 98.75 132 LYS A O 1
ATOM 999 N N . THR A 1 133 ? -7.481 -7.451 3.001 1.00 98.81 133 THR A N 1
ATOM 1000 C CA . THR A 1 133 ? -7.100 -7.818 4.361 1.00 98.81 133 THR A CA 1
ATOM 1001 C C . THR A 1 133 ? -7.841 -9.105 4.742 1.00 98.81 133 THR A C 1
ATOM 1003 O O . THR A 1 133 ? -8.722 -9.571 4.004 1.00 98.81 133 THR A O 1
ATOM 1006 N N . PRO A 1 134 ? -7.549 -9.707 5.905 1.00 98.12 134 PRO A N 1
ATOM 1007 C CA . PRO A 1 134 ? -8.347 -10.820 6.411 1.00 98.12 134 PRO A CA 1
ATOM 1008 C C . PRO A 1 134 ? -9.843 -10.495 6.558 1.00 98.12 134 PRO A C 1
ATOM 1010 O O . PRO A 1 134 ? -10.680 -11.369 6.327 1.00 98.12 134 PRO A O 1
ATOM 1013 N N . THR A 1 135 ? -10.205 -9.252 6.894 1.00 98.06 135 THR A N 1
ATOM 1014 C CA . THR A 1 135 ? -11.598 -8.878 7.197 1.00 98.06 135 THR A CA 1
ATOM 1015 C C . THR A 1 135 ? -12.308 -8.102 6.095 1.00 98.06 135 THR A C 1
ATOM 1017 O O . THR A 1 135 ? -13.542 -8.083 6.093 1.00 98.06 135 THR A O 1
ATOM 1020 N N . ALA A 1 136 ? -11.593 -7.520 5.129 1.00 98.50 136 ALA A N 1
ATOM 1021 C CA . ALA A 1 136 ? -12.204 -6.725 4.070 1.00 98.50 136 ALA A CA 1
ATOM 1022 C C . ALA A 1 136 ? -11.439 -6.761 2.738 1.00 98.50 136 ALA A C 1
ATOM 1024 O O . ALA A 1 136 ? -10.262 -7.105 2.667 1.00 98.50 136 ALA A O 1
ATOM 1025 N N . VAL A 1 137 ? -12.120 -6.345 1.673 1.00 98.69 137 VAL A N 1
ATOM 1026 C CA . VAL A 1 137 ? -11.525 -6.035 0.368 1.00 98.69 137 VAL A CA 1
ATOM 1027 C C . VAL A 1 137 ? -11.888 -4.599 0.006 1.00 98.69 137 VAL A C 1
ATOM 1029 O O . VAL A 1 137 ? -13.069 -4.273 -0.075 1.00 98.69 137 VAL A O 1
ATOM 1032 N N . ALA A 1 138 ? -10.882 -3.756 -0.213 1.00 98.69 138 ALA A N 1
ATOM 1033 C CA . ALA A 1 138 ? -11.015 -2.371 -0.650 1.00 98.69 138 ALA A CA 1
ATOM 1034 C C . ALA A 1 138 ? -10.686 -2.273 -2.145 1.00 98.69 138 ALA A C 1
ATOM 1036 O O . ALA A 1 138 ? -9.548 -2.534 -2.525 1.00 98.69 138 ALA A O 1
ATOM 1037 N N . SER A 1 139 ? -11.655 -1.906 -2.985 1.00 98.31 139 SER A N 1
ATOM 1038 C CA . SER A 1 139 ? -11.514 -1.896 -4.450 1.00 98.31 139 SER A CA 1
ATOM 1039 C C . SER A 1 139 ? -11.793 -0.518 -5.045 1.00 98.31 139 SER A C 1
ATOM 1041 O O . SER A 1 139 ? -12.710 0.189 -4.613 1.00 98.31 139 SER A O 1
ATOM 1043 N N . VAL A 1 140 ? -10.989 -0.117 -6.035 1.00 97.62 140 VAL A N 1
ATOM 1044 C CA . VAL A 1 140 ? -10.989 1.253 -6.569 1.00 97.62 140 VAL A CA 1
ATOM 1045 C C . VAL A 1 140 ? -10.753 1.341 -8.074 1.00 97.62 140 VAL A C 1
ATOM 1047 O O . VAL A 1 140 ? -10.205 0.445 -8.723 1.00 97.62 140 VAL A O 1
ATOM 1050 N N . ARG A 1 141 ? -11.112 2.509 -8.623 1.00 92.50 141 ARG A N 1
ATOM 1051 C CA . ARG A 1 141 ? -10.836 2.925 -10.006 1.00 92.50 141 ARG A CA 1
ATOM 1052 C C . ARG A 1 141 ? -10.480 4.413 -10.071 1.00 92.50 141 ARG A C 1
ATOM 1054 O O . ARG A 1 141 ? -11.246 5.217 -10.597 1.00 92.50 141 ARG A O 1
ATOM 1061 N N . GLY A 1 142 ? -9.303 4.773 -9.570 1.00 91.94 142 GLY A N 1
ATOM 1062 C CA . GLY A 1 142 ? -8.817 6.157 -9.583 1.00 91.94 142 GLY A CA 1
ATOM 1063 C C . GLY A 1 142 ? -9.047 6.890 -8.263 1.00 91.94 142 GLY A C 1
ATOM 1064 O O . GLY A 1 142 ? -9.873 7.802 -8.205 1.00 91.94 142 GLY A O 1
ATOM 1065 N N . THR A 1 143 ? -8.317 6.484 -7.226 1.00 96.62 143 THR A N 1
ATOM 1066 C CA . THR A 1 143 ? -8.544 6.876 -5.828 1.00 96.62 143 THR A CA 1
ATOM 1067 C C . THR A 1 143 ? -7.198 7.028 -5.119 1.00 96.62 143 THR A C 1
ATOM 1069 O O . THR A 1 143 ? -6.260 6.289 -5.423 1.00 96.62 143 THR A O 1
ATOM 1072 N N . GLU A 1 144 ? -7.112 7.960 -4.172 1.00 98.25 144 GLU A N 1
ATOM 1073 C CA . GLU A 1 144 ? -6.032 8.016 -3.180 1.00 98.25 144 GLU A CA 1
ATOM 1074 C C . GLU A 1 144 ? -6.619 7.614 -1.829 1.00 98.25 144 GLU A C 1
ATOM 1076 O O . GLU A 1 144 ? -7.572 8.235 -1.347 1.00 98.25 144 GLU A O 1
ATOM 1081 N N . PHE A 1 145 ? -6.113 6.529 -1.254 1.00 98.75 145 PHE A N 1
ATOM 1082 C CA . PHE A 1 145 ? -6.678 5.952 -0.040 1.00 98.75 145 PHE A CA 1
ATOM 1083 C C . PHE A 1 145 ? -5.624 5.234 0.793 1.00 98.75 145 PHE A C 1
ATOM 1085 O O . PHE A 1 145 ? -4.569 4.828 0.303 1.00 98.75 145 PHE A O 1
ATOM 1092 N N . LEU A 1 146 ? -5.954 5.068 2.065 1.00 98.44 146 LEU A N 1
ATOM 1093 C CA . LEU A 1 146 ? -5.201 4.318 3.051 1.00 98.44 146 LEU A CA 1
ATOM 1094 C C . LEU A 1 146 ? -6.003 3.078 3.434 1.00 98.44 146 LEU A C 1
ATOM 1096 O O . LEU A 1 146 ? -7.210 3.167 3.648 1.00 98.44 146 LEU A O 1
ATOM 1100 N N . THR A 1 147 ? -5.328 1.938 3.533 1.00 98.81 147 THR A N 1
ATOM 1101 C CA . THR A 1 147 ? -5.834 0.720 4.170 1.00 98.81 147 THR A CA 1
ATOM 1102 C C . THR A 1 147 ? -4.900 0.360 5.314 1.00 98.81 147 THR A C 1
ATOM 1104 O O . THR A 1 147 ? -3.702 0.199 5.103 1.00 98.81 147 THR A O 1
ATOM 1107 N N . ASP A 1 148 ? -5.443 0.233 6.514 1.00 98.69 148 ASP A N 1
ATOM 1108 C CA . ASP A 1 148 ? -4.724 -0.177 7.716 1.00 98.69 148 ASP A CA 1
ATOM 1109 C C . ASP A 1 148 ? -5.360 -1.461 8.248 1.00 98.69 148 ASP A C 1
ATOM 1111 O O . ASP A 1 148 ? -6.588 -1.579 8.303 1.00 98.69 148 ASP A O 1
ATOM 1115 N N . PHE A 1 149 ? -4.534 -2.446 8.577 1.00 98.56 149 PHE A N 1
ATOM 1116 C CA . PHE A 1 149 ? -4.971 -3.687 9.186 1.00 98.56 149 PHE A CA 1
ATOM 1117 C C . PHE A 1 149 ? -4.091 -4.041 10.375 1.00 98.56 149 PHE A C 1
ATOM 1119 O O . PHE A 1 149 ? -2.912 -4.372 10.236 1.00 98.56 149 PHE A O 1
ATOM 1126 N N . ASP A 1 150 ? -4.717 -4.061 11.542 1.00 96.31 150 ASP A N 1
ATOM 1127 C CA . ASP A 1 150 ? -4.084 -4.477 12.779 1.00 96.31 150 ASP A CA 1
ATOM 1128 C C . ASP A 1 150 ? -5.103 -5.183 13.674 1.00 96.31 150 ASP A C 1
ATOM 1130 O O . ASP A 1 150 ? -6.270 -4.792 13.741 1.00 96.31 150 ASP A O 1
ATOM 1134 N N . ASN A 1 151 ? -4.673 -6.252 14.348 1.00 94.25 151 ASN A N 1
ATOM 1135 C CA . ASN A 1 151 ? -5.467 -6.973 15.348 1.00 94.25 151 ASN A CA 1
ATOM 1136 C C . ASN A 1 151 ? -6.919 -7.303 14.920 1.00 94.25 151 ASN A C 1
ATOM 1138 O O . ASN A 1 151 ? -7.861 -7.167 15.699 1.00 94.25 151 ASN A O 1
ATOM 1142 N N . GLY A 1 152 ? -7.121 -7.733 13.667 1.00 94.69 152 GLY A N 1
ATOM 1143 C CA . GLY A 1 152 ? -8.444 -8.116 13.148 1.00 94.69 152 GLY A CA 1
ATOM 1144 C C . GLY A 1 152 ? -9.352 -6.941 12.765 1.00 94.69 152 GLY A C 1
ATOM 1145 O O . GLY A 1 152 ? -10.496 -7.151 12.364 1.00 94.69 152 GLY A O 1
ATOM 1146 N N . LYS A 1 153 ? -8.858 -5.707 12.847 1.00 97.81 153 LYS A N 1
ATOM 1147 C CA . LYS A 1 153 ? -9.567 -4.490 12.457 1.00 97.81 153 LYS A CA 1
ATOM 1148 C C . LYS A 1 153 ? -8.989 -3.965 11.152 1.00 97.81 153 LYS A C 1
ATOM 1150 O O . LYS A 1 153 ? -7.794 -3.701 11.075 1.00 97.81 153 LYS A O 1
ATOM 1155 N N . THR A 1 154 ? -9.839 -3.762 10.148 1.00 98.69 154 THR A N 1
ATOM 1156 C CA . THR A 1 154 ? -9.468 -3.015 8.941 1.00 98.69 154 THR A CA 1
ATOM 1157 C C . THR A 1 154 ? -10.028 -1.609 9.001 1.00 98.69 154 THR A C 1
ATOM 1159 O O . THR A 1 154 ? -11.193 -1.412 9.335 1.00 98.69 154 THR A O 1
ATOM 1162 N N . ILE A 1 155 ? -9.209 -0.630 8.650 1.00 98.75 155 ILE A N 1
ATOM 1163 C CA . ILE A 1 155 ? -9.618 0.748 8.426 1.00 98.75 155 ILE A CA 1
ATOM 1164 C C . ILE A 1 155 ? -9.321 1.085 6.970 1.00 98.75 155 ILE A C 1
ATOM 1166 O O . ILE A 1 155 ? -8.233 0.797 6.479 1.00 98.75 155 ILE A O 1
ATOM 1170 N N . VAL A 1 156 ? -10.276 1.710 6.288 1.00 98.75 156 VAL A N 1
ATOM 1171 C CA . VAL A 1 156 ? -10.070 2.277 4.952 1.00 98.75 156 VAL A CA 1
ATOM 1172 C C . VAL A 1 156 ? -10.450 3.749 4.996 1.00 98.75 156 VAL A C 1
ATOM 1174 O O . VAL A 1 156 ? -11.594 4.058 5.319 1.00 98.75 156 VAL A O 1
ATOM 1177 N N . ALA A 1 157 ? -9.517 4.647 4.681 1.00 98.69 157 ALA A N 1
ATOM 1178 C CA . ALA A 1 157 ? -9.715 6.099 4.686 1.00 98.69 157 ALA A CA 1
ATOM 1179 C C . ALA A 1 157 ? -9.452 6.689 3.294 1.00 98.69 157 ALA A C 1
ATOM 1181 O O . ALA A 1 157 ? -8.462 6.338 2.650 1.00 98.69 157 ALA A O 1
ATOM 1182 N N . VAL A 1 158 ? -10.331 7.577 2.819 1.00 98.62 158 VAL A N 1
ATOM 1183 C CA . VAL A 1 158 ? -10.335 8.042 1.420 1.00 98.62 158 VAL A CA 1
ATOM 1184 C C . VAL A 1 158 ? -9.920 9.508 1.301 1.00 98.62 158 VAL A C 1
ATOM 1186 O O . VAL A 1 158 ? -10.691 10.416 1.609 1.00 98.62 158 VAL A O 1
ATOM 1189 N N . GLY A 1 159 ? -8.713 9.744 0.785 1.00 97.69 159 GLY A N 1
ATOM 1190 C CA . GLY A 1 159 ? -8.173 11.083 0.525 1.00 97.69 159 GLY A CA 1
ATOM 1191 C C . GLY A 1 159 ? -8.606 11.689 -0.811 1.00 97.69 159 GLY A C 1
ATOM 1192 O O . GLY A 1 159 ? -8.565 12.905 -0.969 1.00 97.69 159 GLY A O 1
ATOM 1193 N N . LYS A 1 160 ? -9.048 10.869 -1.774 1.00 97.69 160 LYS A N 1
ATOM 1194 C CA . LYS A 1 160 ? -9.577 11.311 -3.078 1.00 97.69 160 LYS A CA 1
ATOM 1195 C C . LYS A 1 160 ? -10.341 10.196 -3.768 1.00 97.69 160 LYS A C 1
ATOM 1197 O O . LYS A 1 160 ? -9.860 9.072 -3.799 1.00 97.69 160 LYS A O 1
ATOM 1202 N N . GLY A 1 161 ? -11.449 10.527 -4.429 1.00 97.50 161 GLY A N 1
ATOM 1203 C CA . GLY A 1 161 ? -12.264 9.550 -5.155 1.00 97.50 161 GLY A CA 1
ATOM 1204 C C . GLY A 1 161 ? -13.179 8.778 -4.210 1.00 97.50 161 GLY A C 1
ATOM 1205 O O . GLY A 1 161 ? -13.734 9.363 -3.280 1.00 97.50 161 GLY A O 1
ATOM 1206 N N . SER A 1 162 ? -13.344 7.484 -4.466 1.00 97.81 162 SER A N 1
ATOM 1207 C CA . SER A 1 162 ? -14.148 6.593 -3.630 1.00 97.81 162 SER A CA 1
ATOM 1208 C C . SER A 1 162 ? -13.592 5.170 -3.620 1.00 97.81 162 SER A C 1
ATOM 1210 O O . SER A 1 162 ? -12.834 4.771 -4.512 1.00 97.81 162 SER A O 1
ATOM 1212 N N . VAL A 1 163 ? -13.949 4.412 -2.585 1.00 98.62 163 VAL A N 1
ATOM 1213 C CA . VAL A 1 163 ? -13.554 3.013 -2.386 1.00 98.62 163 VAL A CA 1
ATOM 1214 C C . VAL A 1 163 ? -14.798 2.170 -2.138 1.00 98.62 163 VAL A C 1
ATOM 1216 O O . VAL A 1 163 ? -15.601 2.507 -1.271 1.00 98.62 163 VAL A O 1
ATOM 1219 N N . SER A 1 164 ? -14.947 1.059 -2.863 1.00 98.44 164 SER A N 1
ATOM 1220 C CA . SER A 1 164 ? -15.884 0.001 -2.473 1.00 98.44 164 SER A CA 1
ATOM 1221 C C . SER A 1 164 ? -15.195 -0.913 -1.464 1.00 98.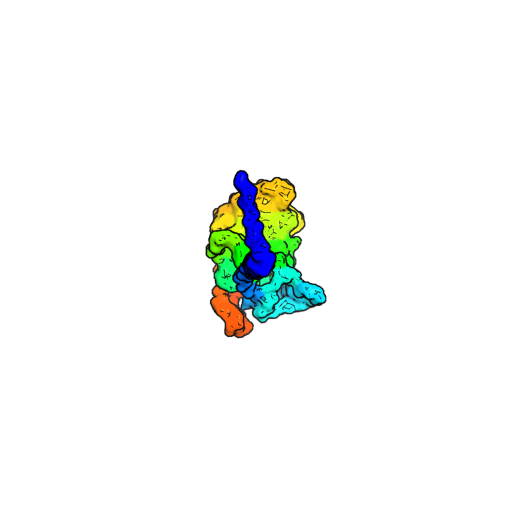44 164 SER A C 1
ATOM 1223 O O . SER A 1 164 ? -14.149 -1.494 -1.757 1.00 98.44 164 SER A O 1
ATOM 1225 N N . VAL A 1 165 ? -15.754 -1.008 -0.260 1.00 98.69 165 VAL A N 1
ATOM 1226 C CA . VAL A 1 165 ? -15.251 -1.851 0.823 1.00 98.69 165 VAL A CA 1
ATOM 1227 C C . VAL A 1 165 ? -16.235 -2.982 1.064 1.00 98.69 165 VAL A C 1
ATOM 1229 O O . VAL A 1 165 ? -17.378 -2.750 1.449 1.00 98.69 165 VAL A O 1
ATOM 1232 N N . VAL A 1 166 ? -15.782 -4.215 0.867 1.00 98.56 166 VAL A N 1
ATOM 1233 C CA . VAL A 1 166 ? -16.581 -5.425 1.073 1.00 98.56 166 VAL A CA 1
ATOM 1234 C C . VAL A 1 166 ? -16.059 -6.171 2.293 1.00 98.56 166 VAL A C 1
ATOM 1236 O O . VAL A 1 166 ? -14.897 -6.579 2.303 1.00 98.56 166 VAL A O 1
ATOM 1239 N N . LYS A 1 167 ? -16.900 -6.408 3.307 1.00 98.25 167 LYS A N 1
ATOM 1240 C CA . LYS A 1 167 ? -16.536 -7.278 4.438 1.00 98.25 167 LYS A CA 1
ATOM 1241 C C . LYS A 1 167 ? -16.424 -8.724 3.949 1.00 98.25 167 LYS A C 1
ATOM 1243 O O . LYS A 1 167 ? -17.363 -9.281 3.376 1.00 98.25 167 LYS A O 1
ATOM 1248 N N . THR A 1 168 ? -15.279 -9.358 4.195 1.00 96.19 168 THR A N 1
ATOM 1249 C CA . THR A 1 168 ? -14.938 -10.677 3.638 1.00 96.19 168 THR A CA 1
ATOM 1250 C C . THR A 1 168 ? -15.927 -11.764 4.055 1.00 96.19 168 THR A C 1
ATOM 1252 O O . THR A 1 168 ? -16.284 -12.606 3.228 1.00 96.19 168 THR A O 1
ATOM 1255 N N . GLU A 1 169 ? -16.375 -11.734 5.309 1.00 96.06 169 GLU A N 1
ATOM 1256 C CA . GLU A 1 169 ? -17.264 -12.735 5.906 1.00 96.06 169 GLU A CA 1
ATOM 1257 C C . GLU A 1 169 ? -18.703 -12.629 5.381 1.00 96.06 169 GLU A C 1
ATOM 1259 O O . GLU A 1 169 ? -19.244 -13.596 4.852 1.00 96.06 169 GLU A O 1
ATOM 1264 N N . THR A 1 170 ? -19.315 -11.446 5.494 1.00 96.69 170 THR A N 1
ATOM 1265 C CA . THR A 1 170 ? -20.749 -11.246 5.219 1.00 96.69 170 THR A CA 1
ATOM 1266 C C . THR A 1 170 ? -21.043 -10.863 3.775 1.00 96.69 170 THR A C 1
ATOM 1268 O O . THR A 1 170 ? -22.195 -10.924 3.356 1.00 96.69 170 THR A O 1
ATOM 1271 N N . LYS A 1 171 ? -20.017 -10.457 3.014 1.00 97.19 171 LYS A N 1
ATOM 1272 C CA . LYS A 1 171 ? -20.139 -9.840 1.681 1.00 97.19 171 LYS A CA 1
ATOM 1273 C C . LYS A 1 171 ? -20.921 -8.526 1.675 1.00 97.19 171 LYS A C 1
ATOM 1275 O O . LYS A 1 171 ? -21.302 -8.056 0.609 1.00 97.19 171 LYS A O 1
ATOM 1280 N N . GLU A 1 172 ? -21.138 -7.930 2.845 1.00 97.00 172 GLU A N 1
ATOM 1281 C CA . GLU A 1 172 ? -21.704 -6.591 2.948 1.00 97.00 172 GLU A CA 1
ATOM 1282 C C . GLU A 1 172 ? -20.749 -5.586 2.297 1.00 97.00 172 GLU A C 1
ATOM 1284 O O . GLU A 1 172 ? -19.553 -5.578 2.593 1.00 97.00 172 GLU A O 1
ATOM 1289 N N . GLU A 1 173 ? -21.288 -4.764 1.400 1.00 97.19 173 GLU A N 1
ATOM 1290 C CA . GLU A 1 173 ? -20.548 -3.764 0.638 1.00 97.19 173 GLU A CA 1
ATOM 1291 C C . GLU A 1 173 ? -20.898 -2.355 1.119 1.00 97.19 173 GLU A C 1
ATOM 1293 O O . GLU A 1 173 ? -22.067 -2.012 1.325 1.00 97.19 173 GLU A O 1
ATOM 1298 N N . LYS A 1 174 ? -19.873 -1.511 1.245 1.00 97.94 174 LYS A N 1
ATOM 1299 C CA . LYS A 1 174 ? -20.008 -0.099 1.568 1.00 97.94 174 LYS A CA 1
ATOM 1300 C C . LYS A 1 174 ? -19.160 0.752 0.637 1.00 97.94 174 LYS A C 1
ATOM 1302 O O . LYS A 1 174 ? -17.956 0.548 0.528 1.00 97.94 174 LYS A O 1
ATOM 1307 N N . LEU A 1 175 ? -19.787 1.741 0.008 1.00 98.38 175 LEU A N 1
ATOM 1308 C CA . LEU A 1 175 ? -19.068 2.789 -0.706 1.00 98.38 175 LEU A CA 1
ATOM 1309 C C . LEU A 1 175 ? -18.605 3.855 0.292 1.00 98.38 175 LEU A C 1
ATOM 1311 O O . LEU A 1 175 ? -19.409 4.346 1.087 1.00 98.38 175 LEU A O 1
ATOM 1315 N N . VAL A 1 176 ? -17.321 4.192 0.243 1.00 98.44 176 VAL A N 1
ATOM 1316 C CA . VAL A 1 176 ? -16.685 5.209 1.082 1.00 98.44 176 VAL A CA 1
ATOM 1317 C C . VAL A 1 176 ? -16.154 6.308 0.175 1.00 98.44 176 VAL A C 1
ATOM 1319 O O . VAL A 1 176 ? -15.316 6.051 -0.689 1.00 98.44 176 VAL A O 1
ATOM 1322 N N . ASP A 1 177 ? -16.650 7.524 0.362 1.00 98.25 177 ASP A N 1
ATOM 1323 C CA . ASP A 1 177 ? -16.256 8.691 -0.427 1.00 98.25 177 ASP A CA 1
ATOM 1324 C C . ASP A 1 177 ? -15.191 9.526 0.294 1.00 98.25 177 ASP A C 1
ATOM 1326 O O . ASP A 1 177 ? -15.001 9.405 1.508 1.00 98.25 177 ASP A O 1
ATOM 1330 N N . LEU A 1 178 ? -14.531 10.408 -0.461 1.00 97.75 178 LEU A N 1
ATOM 1331 C CA . LEU A 1 178 ? -13.610 11.439 0.030 1.00 97.75 178 LEU A CA 1
ATOM 1332 C C . LEU A 1 178 ? -14.005 12.009 1.405 1.00 97.75 178 LEU A C 1
ATOM 1334 O O . LEU A 1 178 ? -15.148 12.415 1.618 1.00 97.75 178 LEU A O 1
ATOM 1338 N N . GLY A 1 179 ? -13.027 12.102 2.309 1.00 97.00 179 GLY A N 1
ATOM 1339 C CA . GLY A 1 179 ? -13.205 12.693 3.639 1.00 97.00 179 GLY A CA 1
ATOM 1340 C C . GLY A 1 179 ? -13.808 11.734 4.666 1.00 97.00 179 GLY A C 1
ATOM 1341 O O . GLY A 1 179 ? -13.895 12.077 5.846 1.00 97.00 179 GLY A O 1
ATOM 1342 N N . ASN A 1 180 ? -14.177 10.520 4.249 1.00 98.38 180 ASN A N 1
ATOM 1343 C CA . ASN A 1 180 ? -14.701 9.483 5.127 1.00 98.38 180 ASN A CA 1
ATOM 1344 C C . ASN A 1 180 ? -13.728 8.313 5.267 1.00 98.38 180 ASN A C 1
ATOM 1346 O O . ASN A 1 180 ? -12.864 8.054 4.424 1.00 98.38 180 ASN A O 1
ATOM 1350 N N . SER A 1 181 ? -13.914 7.582 6.355 1.00 98.25 181 SER A N 1
ATOM 1351 C CA . SER A 1 181 ? -13.305 6.289 6.590 1.00 98.25 181 SER A CA 1
ATOM 1352 C C . SER A 1 181 ? -14.356 5.270 7.008 1.00 98.25 181 SER A C 1
ATOM 1354 O O . SER A 1 181 ? -15.447 5.606 7.484 1.00 98.25 181 SER A O 1
ATOM 1356 N N . VAL A 1 182 ? -14.016 4.002 6.834 1.00 98.31 182 VAL A N 1
ATOM 1357 C CA . VAL A 1 182 ? -14.791 2.881 7.347 1.00 98.31 182 VAL A CA 1
ATOM 1358 C C . VAL A 1 182 ? -13.906 1.999 8.209 1.00 98.31 182 VAL A C 1
ATOM 1360 O O . VAL A 1 182 ? -12.740 1.765 7.897 1.00 98.31 182 VAL A O 1
ATOM 1363 N N . VAL A 1 183 ? -14.476 1.519 9.305 1.00 98.25 183 VAL A N 1
ATOM 1364 C CA . VAL A 1 183 ? -13.875 0.564 10.225 1.00 98.25 183 VAL A CA 1
ATOM 1365 C C . VAL A 1 183 ? -14.624 -0.753 10.080 1.00 98.25 183 VAL A C 1
ATOM 1367 O O . VAL A 1 183 ? -15.841 -0.802 10.249 1.00 98.25 183 VAL A O 1
ATOM 1370 N N . VAL A 1 184 ? -13.894 -1.816 9.760 1.00 98.06 184 VAL A N 1
ATOM 1371 C CA . VAL A 1 184 ? -14.417 -3.169 9.577 1.00 98.06 184 VAL A CA 1
ATOM 1372 C C . VAL A 1 184 ? -13.857 -4.067 10.675 1.00 98.06 184 VAL A C 1
ATOM 1374 O O . VAL A 1 184 ? -12.656 -4.340 10.726 1.00 98.06 184 VAL A O 1
ATOM 1377 N N . THR A 1 185 ? -14.748 -4.518 11.552 1.00 95.69 185 THR A N 1
ATOM 1378 C CA . THR A 1 185 ? -14.508 -5.532 12.590 1.00 95.69 185 THR A CA 1
ATOM 1379 C C . THR A 1 185 ? -15.594 -6.608 12.459 1.00 95.69 185 THR A C 1
ATOM 1381 O O . THR A 1 185 ? -15.818 -7.126 11.365 1.00 95.69 185 THR A O 1
ATOM 1384 N N . GLU A 1 186 ? -16.337 -6.912 13.525 1.00 93.19 186 GLU A N 1
ATOM 1385 C CA . GLU A 1 186 ? -17.580 -7.687 13.454 1.00 93.19 186 GLU A CA 1
ATOM 1386 C C . GLU A 1 186 ? -18.671 -6.948 12.664 1.00 93.19 186 GLU A C 1
ATOM 1388 O O . GLU A 1 186 ? -19.490 -7.584 11.999 1.00 93.19 186 GLU A O 1
ATOM 1393 N N . LYS A 1 187 ? -18.642 -5.611 12.673 1.00 93.88 187 LYS A N 1
ATOM 1394 C CA . LYS A 1 187 ? -19.551 -4.724 11.933 1.00 93.88 187 LYS A CA 1
ATOM 1395 C C . LYS A 1 187 ? -18.780 -3.757 11.035 1.00 93.88 187 LYS A C 1
ATOM 1397 O O . LYS A 1 187 ? -17.564 -3.613 11.166 1.00 93.88 187 LYS A O 1
ATOM 1402 N N . ILE A 1 188 ? -19.508 -3.099 10.136 1.00 96.81 188 ILE A N 1
ATOM 1403 C CA . ILE A 1 188 ? -19.005 -2.014 9.292 1.00 96.81 188 ILE A CA 1
ATOM 1404 C C . ILE A 1 188 ? -19.489 -0.682 9.873 1.00 96.81 188 ILE A C 1
ATOM 1406 O O . ILE A 1 188 ? -20.692 -0.443 9.972 1.00 96.81 188 ILE A O 1
ATOM 1410 N N . GLU A 1 189 ? -18.564 0.201 10.238 1.00 97.31 189 GLU A N 1
ATOM 1411 C CA . GLU A 1 189 ? -18.878 1.519 10.797 1.00 97.31 189 GLU A CA 1
ATOM 1412 C C . GLU A 1 189 ? -18.192 2.624 10.006 1.00 97.31 189 GLU A C 1
ATOM 1414 O O . GLU A 1 189 ? -16.973 2.621 9.861 1.00 97.31 189 GLU A O 1
ATOM 1419 N N . MET A 1 190 ? -18.964 3.591 9.513 1.00 97.06 190 MET A N 1
ATOM 1420 C CA . MET A 1 190 ? -18.405 4.774 8.857 1.00 97.06 190 MET A CA 1
ATOM 1421 C C . MET A 1 190 ? -18.201 5.914 9.848 1.00 97.06 190 MET A C 1
ATOM 1423 O O . MET A 1 190 ? -18.988 6.095 10.778 1.00 97.06 190 MET A O 1
ATOM 1427 N N . ARG A 1 191 ? -17.176 6.723 9.595 1.00 97.12 191 ARG A N 1
ATOM 1428 C CA . ARG A 1 191 ? -16.909 7.982 10.295 1.00 97.12 191 ARG A CA 1
ATOM 1429 C C . ARG A 1 191 ? -16.127 8.935 9.390 1.00 97.12 191 ARG A C 1
ATOM 1431 O O . ARG A 1 191 ? -15.667 8.544 8.321 1.00 97.12 191 ARG A O 1
ATOM 1438 N N . GLY A 1 192 ? -15.932 10.170 9.841 1.00 97.38 192 GLY A N 1
ATOM 1439 C CA . GLY A 1 192 ? -14.966 11.073 9.216 1.00 97.38 192 GLY A CA 1
ATOM 1440 C C . GLY A 1 192 ? -13.531 10.547 9.337 1.00 97.38 192 GLY A C 1
ATOM 1441 O O . GLY A 1 192 ? -13.208 9.764 10.242 1.00 97.38 192 GLY A O 1
ATOM 1442 N N . ILE A 1 193 ? -12.677 10.969 8.408 1.00 96.06 193 ILE A N 1
ATOM 1443 C CA . ILE A 1 193 ? -11.224 10.795 8.520 1.00 96.06 193 ILE A CA 1
ATOM 1444 C C . ILE A 1 193 ? -10.728 11.573 9.745 1.00 96.06 193 ILE A C 1
ATOM 1446 O O . ILE A 1 193 ? -11.167 12.695 9.983 1.00 96.06 193 ILE A O 1
ATOM 1450 N N . ASN A 1 194 ? -9.846 10.966 10.537 1.00 94.50 194 ASN A N 1
ATOM 1451 C CA . ASN A 1 194 ? -9.241 11.608 11.708 1.00 94.50 194 ASN A CA 1
ATOM 1452 C C . ASN A 1 194 ? -7.900 12.291 11.366 1.00 94.50 194 ASN A C 1
ATOM 1454 O O . ASN A 1 194 ? -7.410 12.212 10.236 1.00 94.50 194 ASN A O 1
ATOM 1458 N N . GLN A 1 195 ? -7.283 12.960 12.345 1.00 93.81 195 GLN A N 1
ATOM 1459 C CA . GLN A 1 195 ? -6.023 13.677 12.124 1.00 93.81 195 GLN A CA 1
ATOM 1460 C C . GLN A 1 195 ? -4.881 12.747 11.685 1.00 93.81 195 GLN A C 1
ATOM 1462 O O . GLN A 1 195 ? -4.177 13.067 10.732 1.00 93.81 195 GLN A O 1
ATOM 1467 N N . VAL A 1 196 ? -4.728 11.572 12.308 1.00 93.81 196 VAL A N 1
ATOM 1468 C CA . VAL A 1 196 ? -3.670 10.609 11.944 1.00 93.81 196 VAL A CA 1
ATOM 1469 C C . VAL A 1 196 ? -3.837 10.121 10.507 1.00 93.81 196 VAL A C 1
ATOM 1471 O O . VAL A 1 196 ? -2.879 10.095 9.746 1.00 93.81 196 VAL A O 1
ATOM 1474 N N . GLU A 1 197 ? -5.051 9.770 10.095 1.00 96.69 197 GLU A N 1
ATOM 1475 C CA . GLU A 1 197 ? -5.336 9.341 8.724 1.00 96.69 197 GLU A CA 1
ATOM 1476 C C . GLU A 1 197 ? -5.103 10.466 7.712 1.00 96.69 197 GLU A C 1
ATOM 1478 O O . GLU A 1 197 ? -4.581 10.212 6.630 1.00 96.69 197 GLU A O 1
ATOM 1483 N N . THR A 1 198 ? -5.443 11.706 8.072 1.00 96.94 198 THR A N 1
ATOM 1484 C CA . THR A 1 198 ? -5.175 12.893 7.245 1.00 96.94 198 THR A CA 1
ATOM 1485 C C . THR A 1 198 ? -3.675 13.092 7.043 1.00 96.94 198 THR A C 1
ATOM 1487 O O . THR A 1 198 ? -3.219 13.305 5.920 1.00 96.94 198 THR A O 1
ATOM 1490 N N . LEU A 1 199 ? -2.901 12.987 8.123 1.00 96.12 199 LEU A N 1
ATOM 1491 C CA . LEU A 1 199 ? -1.448 13.100 8.100 1.00 96.12 199 LEU A CA 1
ATOM 1492 C C . LEU A 1 199 ? -0.809 11.992 7.256 1.00 96.12 199 LEU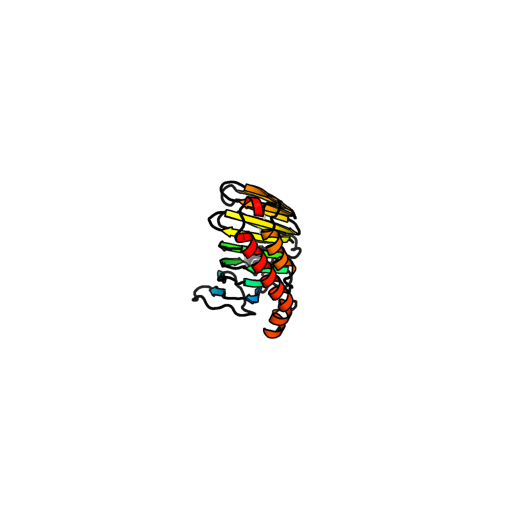 A C 1
ATOM 1494 O O . LEU A 1 199 ? 0.029 12.269 6.405 1.00 96.12 199 LEU A O 1
ATOM 1498 N N . GLU A 1 200 ? -1.247 10.747 7.407 1.00 96.25 200 GLU A N 1
ATOM 1499 C CA . GLU A 1 200 ? -0.750 9.648 6.576 1.00 96.25 200 GLU A CA 1
ATOM 1500 C C . GLU A 1 200 ? -1.068 9.886 5.092 1.00 96.25 200 GLU A C 1
ATOM 1502 O O . GLU A 1 200 ? -0.181 9.803 4.245 1.00 96.25 200 GLU A O 1
ATOM 1507 N N . LEU A 1 201 ? -2.303 10.273 4.756 1.00 97.25 201 LEU A N 1
ATOM 1508 C CA . LEU A 1 201 ? -2.686 10.588 3.373 1.00 97.25 201 LEU A CA 1
ATOM 1509 C C . LEU A 1 201 ? -1.860 11.741 2.776 1.00 97.25 201 LEU A C 1
ATOM 1511 O O . LEU A 1 201 ? -1.553 11.715 1.584 1.00 97.25 201 LEU A O 1
ATOM 1515 N N . LYS A 1 202 ? -1.421 12.706 3.592 1.00 96.62 202 LYS A N 1
ATOM 1516 C CA . LYS A 1 202 ? -0.513 13.778 3.160 1.00 96.62 202 LYS A CA 1
ATOM 1517 C C . LYS A 1 202 ? 0.868 13.250 2.749 1.00 96.62 202 LYS A C 1
ATOM 1519 O O . LYS A 1 202 ? 1.451 13.783 1.804 1.00 96.62 202 LYS A O 1
ATOM 1524 N N . LYS A 1 203 ? 1.381 12.179 3.375 1.00 96.81 203 LYS A N 1
ATOM 1525 C CA . LYS A 1 203 ? 2.610 11.511 2.901 1.00 96.81 203 LYS A CA 1
ATOM 1526 C C . LYS A 1 203 ? 2.440 11.019 1.464 1.00 96.81 203 LYS A C 1
ATOM 1528 O O . LYS A 1 203 ? 3.304 11.249 0.618 1.00 96.81 203 LYS A O 1
ATOM 1533 N N . LEU A 1 204 ? 1.303 10.382 1.166 1.00 95.88 204 LEU A N 1
ATOM 1534 C CA . LEU A 1 204 ? 0.989 9.894 -0.179 1.00 95.88 204 LEU A CA 1
ATOM 1535 C C . LEU A 1 204 ? 0.900 11.042 -1.196 1.00 95.88 204 LEU A C 1
ATOM 1537 O O . LEU A 1 204 ? 1.486 10.929 -2.269 1.00 95.88 204 LEU A O 1
ATOM 1541 N N . GLU A 1 205 ? 0.243 12.152 -0.849 1.00 93.81 205 GLU A N 1
ATOM 1542 C CA . GLU A 1 205 ? 0.157 13.351 -1.703 1.00 93.81 205 GLU A CA 1
ATOM 1543 C C . GLU A 1 205 ? 1.547 13.900 -2.068 1.00 93.81 205 GLU A C 1
ATOM 1545 O O . GLU A 1 205 ? 1.790 14.317 -3.201 1.00 93.81 205 GLU A O 1
ATOM 1550 N N . LYS A 1 206 ? 2.487 13.856 -1.118 1.00 95.38 206 LYS A N 1
ATOM 1551 C CA . LYS A 1 206 ? 3.877 14.302 -1.293 1.00 95.38 206 LYS A CA 1
ATOM 1552 C C . LYS A 1 206 ? 4.799 13.256 -1.907 1.00 95.38 206 LYS A C 1
ATOM 1554 O O . LYS A 1 206 ? 6.015 13.445 -1.928 1.00 95.38 206 LYS A O 1
ATOM 1559 N N . THR A 1 207 ? 4.242 12.168 -2.429 1.00 97.00 207 THR A N 1
ATOM 1560 C CA . THR A 1 207 ? 5.011 11.120 -3.099 1.00 97.00 207 THR A CA 1
ATOM 1561 C C . THR A 1 207 ? 4.918 11.269 -4.613 1.00 97.00 207 THR A C 1
ATOM 1563 O O . THR A 1 207 ? 3.832 11.111 -5.176 1.00 97.00 207 THR A O 1
ATOM 1566 N N . PRO A 1 208 ? 6.029 11.548 -5.309 1.00 96.38 208 PRO A N 1
ATOM 1567 C CA . PRO A 1 208 ? 6.002 11.709 -6.753 1.00 96.38 208 PRO A CA 1
ATOM 1568 C C . PRO A 1 208 ? 5.843 10.365 -7.474 1.00 96.38 208 PRO A C 1
ATOM 1570 O O . PRO A 1 208 ? 6.456 9.366 -7.107 1.00 96.38 208 PRO A O 1
ATOM 1573 N N . VAL A 1 209 ? 5.088 10.371 -8.574 1.00 96.06 209 VAL A N 1
ATOM 1574 C CA . VAL A 1 209 ? 5.153 9.309 -9.589 1.00 96.06 209 VAL A CA 1
ATOM 1575 C C . VAL A 1 209 ? 6.313 9.630 -10.530 1.00 96.06 209 VAL A C 1
ATOM 1577 O O . VAL A 1 209 ? 6.333 10.687 -11.166 1.00 96.06 209 VAL A O 1
ATOM 1580 N N . ILE A 1 210 ? 7.291 8.732 -10.615 1.00 96.00 210 ILE A N 1
ATOM 1581 C CA . ILE A 1 210 ? 8.511 8.929 -11.400 1.00 96.00 210 ILE A CA 1
ATOM 1582 C C . ILE A 1 210 ? 8.316 8.392 -12.814 1.00 96.00 210 ILE A C 1
ATOM 1584 O O . ILE A 1 210 ? 8.120 7.196 -13.011 1.00 96.00 210 ILE A O 1
ATOM 1588 N N . LYS A 1 211 ? 8.413 9.265 -13.813 1.00 93.25 211 LYS A N 1
ATOM 1589 C CA . LYS A 1 211 ? 8.383 8.848 -15.220 1.00 93.25 211 LYS A CA 1
ATOM 1590 C C . LYS A 1 211 ? 9.672 8.144 -15.610 1.00 93.25 211 LYS A C 1
ATOM 1592 O O . LYS A 1 211 ? 10.739 8.545 -15.150 1.00 93.25 211 LYS A O 1
ATOM 1597 N N . ASP A 1 212 ? 9.561 7.152 -16.495 1.00 90.75 212 ASP A N 1
ATOM 1598 C CA . ASP A 1 212 ? 10.705 6.375 -16.995 1.00 90.75 212 ASP A CA 1
ATOM 1599 C C . ASP A 1 212 ? 11.587 5.841 -15.845 1.00 90.75 212 ASP A C 1
ATOM 1601 O O . ASP A 1 212 ? 12.817 5.875 -15.915 1.00 90.75 212 ASP A O 1
ATOM 1605 N N . LEU A 1 213 ? 10.951 5.391 -14.755 1.00 92.00 213 LEU A N 1
ATOM 1606 C CA . LEU A 1 213 ? 11.594 4.937 -13.517 1.00 92.00 213 LEU A CA 1
ATOM 1607 C C . LEU A 1 213 ? 12.726 3.925 -13.774 1.00 92.00 213 LEU A C 1
ATOM 1609 O O . LEU A 1 213 ? 13.762 3.954 -13.110 1.00 92.00 213 LEU A O 1
ATOM 1613 N N . GLU A 1 214 ? 12.549 3.052 -14.765 1.00 87.50 214 GLU A N 1
ATOM 1614 C CA . GLU A 1 214 ? 13.515 2.031 -15.168 1.00 87.50 214 GLU A CA 1
ATOM 1615 C C . GLU A 1 214 ? 14.809 2.588 -15.782 1.00 87.50 214 GLU A C 1
ATOM 1617 O O . GLU A 1 214 ? 15.785 1.854 -15.921 1.00 87.50 214 GLU A O 1
ATOM 1622 N N . LYS A 1 215 ? 14.825 3.869 -16.168 1.00 90.81 215 LYS A N 1
ATOM 1623 C CA . LYS A 1 215 ? 15.991 4.558 -16.745 1.00 90.81 215 LYS A CA 1
ATOM 1624 C C . LYS A 1 215 ? 16.727 5.437 -15.735 1.00 90.81 215 LYS A C 1
ATOM 1626 O O . LYS A 1 215 ? 17.798 5.943 -16.061 1.00 90.81 215 LYS A O 1
ATOM 1631 N N . MET A 1 216 ? 16.152 5.652 -14.554 1.00 93.56 216 MET A N 1
ATOM 1632 C CA . MET A 1 216 ? 16.733 6.502 -13.514 1.00 93.56 216 MET A CA 1
ATOM 1633 C C . MET A 1 216 ? 17.892 5.793 -12.808 1.00 93.56 216 MET A C 1
ATOM 1635 O O . MET A 1 216 ? 17.923 4.566 -12.734 1.00 93.56 216 MET A O 1
ATOM 1639 N N . THR A 1 217 ? 18.835 6.549 -12.252 1.00 93.19 217 THR A N 1
ATOM 1640 C CA . THR A 1 217 ? 19.823 5.997 -11.313 1.00 93.19 217 THR A CA 1
ATOM 1641 C C . THR A 1 217 ? 19.269 5.998 -9.882 1.00 93.19 217 THR A C 1
ATOM 1643 O O . THR A 1 217 ? 18.356 6.773 -9.582 1.00 93.19 217 THR A O 1
ATOM 1646 N N . PRO A 1 218 ? 19.797 5.171 -8.960 1.00 90.94 218 PRO A N 1
ATOM 1647 C CA . PRO A 1 218 ? 19.434 5.251 -7.544 1.00 90.94 218 PRO A CA 1
ATOM 1648 C C . PRO A 1 218 ? 19.643 6.648 -6.937 1.00 90.94 218 PRO A C 1
ATOM 1650 O O . PRO A 1 218 ? 18.846 7.083 -6.106 1.00 90.94 218 PRO A O 1
ATOM 1653 N N . GLU A 1 219 ? 20.682 7.371 -7.364 1.00 91.94 219 GLU A N 1
ATOM 1654 C CA . GLU A 1 219 ? 20.961 8.742 -6.934 1.00 91.94 219 GLU A CA 1
ATOM 1655 C C . GLU A 1 219 ? 19.899 9.729 -7.431 1.00 91.94 219 GLU A C 1
ATOM 1657 O O . GLU A 1 219 ? 19.422 10.553 -6.646 1.00 91.94 219 GLU A O 1
ATOM 1662 N N . ASP A 1 220 ? 19.492 9.620 -8.701 1.00 94.44 220 ASP A N 1
ATOM 1663 C CA . ASP A 1 220 ? 18.410 10.436 -9.260 1.00 94.44 220 ASP A CA 1
ATOM 1664 C C . ASP A 1 220 ? 17.105 10.177 -8.503 1.00 94.44 220 ASP A C 1
ATOM 1666 O O . ASP A 1 220 ? 16.462 11.116 -8.036 1.00 94.44 220 ASP A O 1
ATOM 1670 N N . LEU A 1 221 ? 16.762 8.903 -8.281 1.00 93.69 221 LEU A N 1
ATOM 1671 C CA . LEU A 1 221 ? 15.571 8.528 -7.520 1.00 93.69 221 LEU A CA 1
ATOM 1672 C C . LEU A 1 221 ? 15.604 9.115 -6.115 1.00 93.69 221 LEU A C 1
ATOM 1674 O O . LEU A 1 221 ? 14.645 9.763 -5.705 1.00 93.69 221 LEU A O 1
ATOM 1678 N N . LYS A 1 222 ? 16.718 8.981 -5.393 1.00 91.50 222 LYS A N 1
ATOM 1679 C CA . LYS A 1 222 ? 16.854 9.572 -4.058 1.00 91.50 222 LYS A CA 1
ATOM 1680 C C . LYS A 1 222 ? 16.590 11.080 -4.069 1.00 91.50 222 LYS A C 1
ATOM 1682 O O . LYS A 1 222 ? 15.877 11.566 -3.195 1.00 91.50 222 LYS A O 1
ATOM 1687 N N . LYS A 1 223 ? 17.113 11.802 -5.065 1.00 94.62 223 LYS A N 1
ATOM 1688 C CA . LYS A 1 223 ? 16.871 13.241 -5.227 1.00 94.62 223 LYS A CA 1
ATOM 1689 C C . LYS A 1 223 ? 15.389 13.549 -5.453 1.00 94.62 223 LYS A C 1
ATOM 1691 O O . LYS A 1 223 ? 14.860 14.495 -4.877 1.00 94.62 223 LYS A O 1
ATOM 1696 N N . ASN A 1 224 ? 14.699 12.743 -6.260 1.00 95.81 224 ASN A N 1
ATOM 1697 C CA . ASN A 1 224 ? 13.264 12.897 -6.493 1.00 95.81 224 ASN A CA 1
ATOM 1698 C C . ASN A 1 224 ? 12.418 12.738 -5.216 1.00 95.81 224 ASN A C 1
ATOM 1700 O O . ASN A 1 224 ? 11.359 13.352 -5.134 1.00 95.81 224 ASN A O 1
ATOM 1704 N N . TYR A 1 225 ? 12.880 11.963 -4.232 1.00 96.31 225 TYR A N 1
ATOM 1705 C CA . TYR A 1 225 ? 12.172 11.732 -2.967 1.00 96.31 225 TYR A CA 1
ATOM 1706 C C . TYR A 1 225 ? 12.610 12.661 -1.819 1.00 96.31 225 TYR A C 1
ATOM 1708 O O . TYR A 1 225 ? 12.138 12.490 -0.700 1.00 96.31 225 TYR A O 1
ATOM 1716 N N . GLU A 1 226 ? 13.457 13.673 -2.047 1.00 94.81 226 GLU A N 1
ATOM 1717 C CA . GLU A 1 226 ? 13.934 14.574 -0.978 1.00 94.81 226 GLU A CA 1
ATOM 1718 C C . GLU A 1 226 ? 12.804 15.299 -0.224 1.00 94.81 226 GLU A C 1
ATOM 1720 O O . GLU A 1 226 ? 12.853 15.403 1.002 1.00 94.81 226 GLU A O 1
ATOM 1725 N N . GLU A 1 227 ? 11.784 15.802 -0.931 1.00 94.25 227 GLU A N 1
ATOM 1726 C CA . GLU A 1 227 ? 10.615 16.434 -0.293 1.00 94.25 227 GLU A CA 1
ATOM 1727 C C . GLU A 1 227 ? 9.774 15.402 0.468 1.00 94.25 227 GLU A C 1
ATOM 1729 O O . GLU A 1 227 ? 9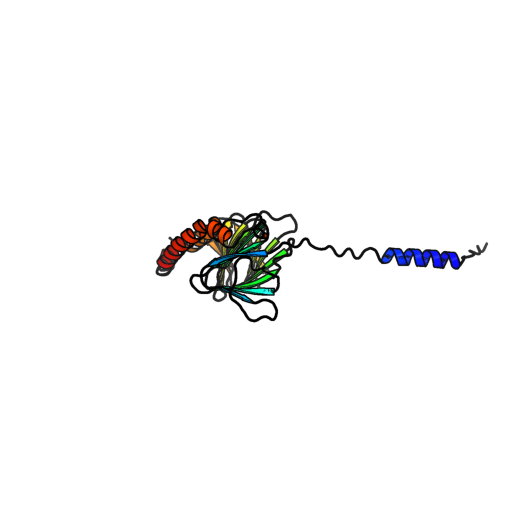.306 15.683 1.572 1.00 94.25 227 GLU A O 1
ATOM 1734 N N . THR A 1 228 ? 9.625 14.199 -0.095 1.00 94.62 228 THR A N 1
ATOM 1735 C CA . THR A 1 228 ? 8.910 13.088 0.542 1.00 94.62 228 THR A CA 1
ATOM 1736 C C . THR A 1 228 ? 9.574 12.695 1.858 1.00 94.62 228 THR A C 1
ATOM 1738 O O . THR A 1 228 ? 8.886 12.584 2.862 1.00 94.62 228 THR A O 1
ATOM 1741 N N . ILE A 1 229 ? 10.905 12.566 1.886 1.00 94.06 229 ILE A N 1
ATOM 1742 C CA . ILE A 1 229 ? 11.667 12.209 3.093 1.00 94.06 229 ILE A CA 1
ATOM 1743 C C . ILE A 1 229 ? 11.443 13.241 4.202 1.00 94.06 229 ILE A C 1
ATOM 1745 O O . ILE A 1 229 ? 11.095 12.872 5.318 1.00 94.06 229 ILE A O 1
ATOM 1749 N N . LYS A 1 230 ? 11.583 14.536 3.889 1.00 94.75 230 LYS A N 1
ATOM 1750 C CA . LYS A 1 230 ? 11.362 15.613 4.870 1.00 94.75 230 LYS A CA 1
ATOM 1751 C C . LYS A 1 230 ? 9.928 15.618 5.394 1.00 94.75 230 LYS A C 1
ATOM 1753 O O . LYS A 1 230 ? 9.706 15.744 6.592 1.00 94.75 230 LYS A O 1
ATOM 1758 N N . THR A 1 231 ? 8.963 15.452 4.490 1.00 94.50 231 THR A N 1
ATOM 1759 C CA . THR A 1 231 ? 7.542 15.388 4.850 1.00 94.50 231 THR A CA 1
ATOM 1760 C C . THR A 1 231 ? 7.259 14.199 5.766 1.00 94.50 231 THR A C 1
ATOM 1762 O O . THR A 1 231 ? 6.532 14.341 6.746 1.00 94.50 231 THR A O 1
ATOM 1765 N N . ASP A 1 232 ? 7.823 13.031 5.461 1.00 94.25 232 ASP A N 1
ATOM 1766 C CA . ASP A 1 232 ? 7.644 11.824 6.261 1.00 94.25 232 ASP A CA 1
ATOM 1767 C C . ASP A 1 232 ? 8.208 12.004 7.675 1.00 94.25 232 ASP A C 1
ATOM 1769 O O . ASP A 1 232 ? 7.545 11.617 8.633 1.00 94.25 232 ASP A O 1
ATOM 1773 N N . GLU A 1 233 ? 9.396 12.601 7.818 1.00 93.19 233 GLU A N 1
ATOM 1774 C CA . GLU A 1 233 ? 10.000 12.911 9.123 1.00 93.19 233 GLU A CA 1
ATOM 1775 C C . GLU A 1 233 ? 9.090 13.823 9.959 1.00 93.19 233 GLU A C 1
ATOM 1777 O O . GLU A 1 233 ? 8.721 13.463 11.077 1.00 93.19 233 GLU A O 1
ATOM 1782 N N . GLU A 1 234 ? 8.649 14.952 9.395 1.00 95.06 234 GLU A N 1
ATOM 1783 C CA . GLU A 1 234 ? 7.756 15.902 10.074 1.00 95.06 234 GLU A CA 1
ATOM 1784 C C . GLU A 1 234 ? 6.433 15.251 10.505 1.00 95.06 234 GLU A C 1
ATOM 1786 O O . GLU A 1 234 ? 5.970 15.439 11.632 1.00 95.06 234 GLU A O 1
ATOM 1791 N N . ILE A 1 235 ? 5.827 14.466 9.611 1.00 94.50 235 ILE A N 1
ATOM 1792 C CA . ILE A 1 235 ? 4.548 13.807 9.869 1.00 94.50 235 ILE A CA 1
ATOM 1793 C C . ILE A 1 235 ? 4.697 12.693 10.903 1.00 94.50 235 ILE A C 1
ATOM 1795 O O . ILE A 1 235 ? 3.833 12.551 11.766 1.00 94.50 235 ILE A O 1
ATOM 1799 N N . ASN A 1 236 ? 5.765 11.900 10.839 1.00 91.81 236 ASN A N 1
ATOM 1800 C CA . ASN A 1 236 ? 6.006 10.847 11.820 1.00 91.81 236 ASN A CA 1
ATOM 1801 C C . ASN A 1 236 ? 6.190 11.439 13.223 1.00 91.81 236 ASN A C 1
ATOM 1803 O O . ASN A 1 236 ? 5.607 10.915 14.170 1.00 91.81 236 ASN A O 1
ATOM 1807 N N . ASP A 1 237 ? 6.909 12.556 13.351 1.00 91.12 237 ASP A N 1
ATOM 1808 C CA . ASP A 1 237 ? 7.056 13.273 14.621 1.00 91.12 237 ASP A CA 1
ATOM 1809 C C . ASP A 1 237 ? 5.720 13.835 15.135 1.00 91.12 237 ASP A C 1
ATOM 1811 O O . ASP A 1 237 ? 5.471 13.858 16.343 1.00 91.12 237 ASP A O 1
ATOM 1815 N N . GLU A 1 238 ? 4.848 14.313 14.242 1.00 93.19 238 GLU A N 1
ATOM 1816 C CA . GLU A 1 238 ? 3.502 14.770 14.605 1.00 93.19 238 GLU A CA 1
ATOM 1817 C C . GLU A 1 238 ? 2.619 13.603 15.070 1.00 93.19 238 GLU A C 1
ATOM 1819 O O . GLU A 1 238 ? 2.003 13.683 16.132 1.00 93.19 238 GLU A O 1
ATOM 1824 N N . ILE A 1 239 ? 2.613 12.486 14.337 1.00 90.06 239 ILE A N 1
ATOM 1825 C CA . ILE A 1 239 ? 1.869 11.276 14.709 1.00 90.06 239 ILE A CA 1
ATOM 1826 C C . ILE A 1 239 ? 2.382 10.702 16.037 1.00 90.06 239 ILE A C 1
ATOM 1828 O O . ILE A 1 239 ? 1.571 10.297 16.868 1.00 90.06 239 ILE A O 1
ATOM 1832 N N . GLU A 1 240 ? 3.696 10.695 16.280 1.00 86.38 240 GLU A N 1
ATOM 1833 C CA . GLU A 1 240 ? 4.278 10.219 17.542 1.00 86.38 240 GLU A CA 1
ATOM 1834 C C . GLU A 1 240 ? 3.762 11.058 18.727 1.00 86.38 240 GLU A C 1
ATOM 1836 O O . GLU A 1 240 ? 3.331 10.498 19.737 1.00 86.38 240 GLU A O 1
ATOM 1841 N N . LYS A 1 241 ? 3.666 12.387 18.573 1.00 86.69 241 LYS A N 1
ATOM 1842 C CA . LYS A 1 241 ? 3.067 13.279 19.586 1.00 86.69 241 LYS A CA 1
ATOM 1843 C C . LYS A 1 241 ? 1.580 12.993 19.816 1.00 86.69 241 LYS A C 1
ATOM 1845 O O . LYS A 1 241 ? 1.140 13.002 20.963 1.00 86.69 241 LYS A O 1
ATOM 1850 N N . LEU A 1 242 ? 0.825 12.700 18.754 1.00 81.56 242 LEU A N 1
ATOM 1851 C CA . LEU A 1 242 ? -0.598 12.343 18.840 1.00 81.56 242 LEU A CA 1
ATOM 1852 C C . LEU A 1 242 ? -0.824 10.963 19.475 1.00 81.56 242 LEU A C 1
ATOM 1854 O O . LEU A 1 242 ? -1.826 10.754 20.148 1.00 81.56 242 LEU A O 1
ATOM 1858 N N . SER A 1 243 ? 0.101 10.017 19.298 1.00 65.56 243 SER A N 1
ATOM 1859 C CA . SER A 1 243 ? -0.014 8.658 19.850 1.00 65.56 243 SER A CA 1
ATOM 1860 C C . SER A 1 243 ? 0.075 8.599 21.383 1.00 65.56 243 SER A C 1
ATOM 1862 O O . SER A 1 243 ? -0.339 7.611 21.987 1.00 65.56 243 SER A O 1
ATOM 1864 N N . GLY A 1 244 ? 0.565 9.672 22.015 1.00 57.91 244 GLY A N 1
ATOM 1865 C CA . GLY A 1 244 ? 0.520 9.878 23.465 1.00 57.91 244 GLY A CA 1
ATOM 1866 C C . GLY A 1 244 ? -0.796 10.475 23.983 1.00 57.91 244 GLY A C 1
ATOM 1867 O O . GLY A 1 244 ? -0.926 10.661 25.193 1.00 57.91 244 GLY A O 1
ATOM 1868 N N . MET A 1 245 ? -1.751 10.790 23.101 1.00 54.69 245 MET A N 1
ATOM 1869 C CA . MET A 1 245 ? -3.040 11.406 23.432 1.00 54.69 245 MET A CA 1
ATOM 1870 C C . MET A 1 245 ? -4.155 10.351 23.514 1.00 54.69 245 MET A C 1
ATOM 1872 O O . MET A 1 245 ? -4.112 9.289 22.893 1.00 54.69 245 MET A O 1
ATOM 1876 N N . THR A 1 246 ? -5.174 10.623 24.320 1.00 51.81 246 THR A N 1
ATOM 1877 C CA . THR A 1 246 ? -6.349 9.766 24.502 1.00 51.81 246 THR A CA 1
ATOM 187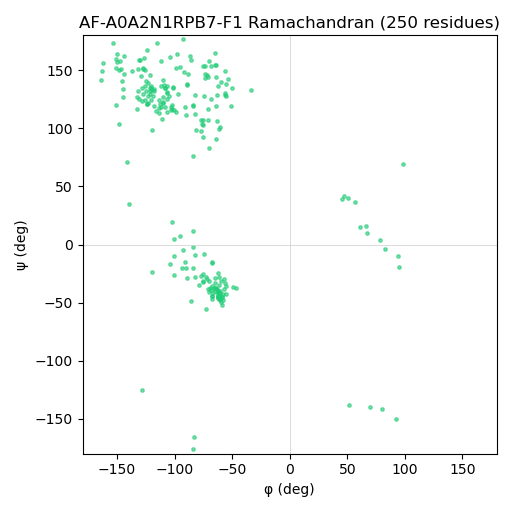8 C C . THR A 1 246 ? -7.252 9.757 23.261 1.00 51.81 246 THR A C 1
ATOM 1880 O O . THR A 1 246 ? -7.268 10.687 22.459 1.00 51.81 246 THR A O 1
ATOM 1883 N N . TYR A 1 247 ? -8.070 8.710 23.107 1.00 45.66 247 TYR A N 1
ATOM 1884 C CA . TYR A 1 247 ? -8.988 8.546 21.967 1.00 45.66 247 TYR A CA 1
ATOM 1885 C C . TYR A 1 247 ? -9.982 9.711 21.780 1.00 45.66 247 TYR A C 1
ATOM 1887 O O . TYR A 1 247 ? -10.376 10.003 20.652 1.00 45.66 247 TYR A O 1
ATOM 1895 N N . GLU A 1 248 ? -10.373 10.386 22.866 1.00 42.53 248 GLU A N 1
ATOM 1896 C CA . GLU A 1 248 ? -11.230 11.579 22.808 1.00 42.53 248 GLU A CA 1
ATOM 1897 C C . GLU A 1 248 ? -10.466 12.820 22.323 1.00 42.53 248 GLU A C 1
ATOM 1899 O O . GLU A 1 248 ? -11.027 13.648 21.612 1.00 42.53 248 GLU A O 1
ATOM 1904 N N . GLU A 1 249 ? -9.169 12.917 22.617 1.00 48.69 249 GLU A N 1
ATOM 1905 C CA . GLU A 1 249 ? -8.309 14.006 22.141 1.00 48.69 249 GLU A CA 1
ATOM 1906 C C . GLU A 1 249 ? -7.943 13.852 20.656 1.00 48.69 249 GLU A C 1
ATOM 1908 O O . GLU A 1 249 ? -7.705 14.846 19.982 1.00 48.69 249 GLU A O 1
ATOM 1913 N N . MET A 1 250 ? -7.958 12.624 20.125 1.00 42.84 250 MET A N 1
ATOM 1914 C CA . MET A 1 250 ? -7.719 12.335 18.701 1.00 42.84 250 MET A CA 1
ATOM 1915 C C . MET A 1 250 ? -8.957 12.516 17.799 1.00 42.84 250 MET A C 1
ATOM 1917 O O . MET A 1 250 ? -8.850 12.389 16.576 1.00 42.84 250 MET A O 1
ATOM 1921 N N . LYS A 1 251 ? -10.145 12.721 18.386 1.00 39.81 251 LYS A N 1
ATOM 1922 C CA . LYS A 1 251 ? -11.417 12.938 17.671 1.00 39.81 251 LYS A CA 1
ATOM 1923 C C . LYS A 1 251 ? -11.763 14.414 17.451 1.00 39.81 251 LYS A C 1
ATOM 1925 O O . LYS A 1 251 ? -12.645 14.678 16.632 1.00 39.81 251 LYS A O 1
ATOM 1930 N N . ALA A 1 252 ? -11.164 15.310 18.234 1.00 41.53 252 ALA A N 1
ATOM 1931 C CA . ALA A 1 252 ? -11.344 16.758 18.131 1.00 41.53 252 ALA A CA 1
ATOM 1932 C C . ALA A 1 252 ? -10.611 17.316 16.904 1.00 41.53 252 ALA A C 1
ATOM 1934 O O . ALA A 1 252 ? -11.143 18.286 16.318 1.00 41.53 252 ALA A O 1
#

Foldseek 3Di:
DDDPDPDPVVVVVVVVVVVVVVVVPPPPPPPQQWWWKWFLDKDDFKWKDAVPGDIDTDDGGPTDAAQIKMFAAPQMKTWMDTALFKIKMFGHGWIKHFHGCTRLLEGEIETAAAKMWMAGQQRDVNRKYWYHYPFKIKIDGGFTWMWGDDPQKIKIAGQAAWIWIAGPVPRDIDIGHHQKMWITHVDIDIDGDWPLRVLVSVLVVLDDRDHPSVPDDSVRSVVSCPSSVVSSVVSVVVVVVCVPDDPVVRRD

Radius of gyration: 24.85 Å; Cα contacts (8 Å, |Δi|>4): 546; chains: 1; bounding box: 58×60×83 Å

pLDDT: mean 88.86, std 15.85, range [39.81, 98.81]

Mean predicted aligned error: 8.95 Å

Secondary structure (DSSP, 8-state):
--------HHHHHHHHHHHHHHTTS------PPBPPEEEEEEES-EEEE-TTS--EE--TTPBP-TT-EEEE-TT-EEEEEETTTEEEEE-TT-EEEEEESSBSSEEEEEEEEEEEEEEE--PPTT-EEEEE-SSEEEEESS-EEEEEEETTEEEEEEEESEEEEEETTT--EEEEETTEEEEESSSEEEEE--HHHHHHHHHHHT-PPPTTGGGS-HHHHHHHTHHHHHHHHHHHHHHHHHHTS-TTTT--